Protein 1GAJ (pdb70)

Sequence (253 aa):
MEILRTENIVKYFGEFKALDGVSISVNKGDVTLIIGPNGSGKSTLINVITGFLKADEGRVYFENKDITNKEPAELYHYGIVRTFQTPQPLKEMTVLENLLIGEINPGESPLNSLFYKKWIPKEEEMVEKAFKILEFLKLSHLYDRKAGELSGGQMKLVEIGRALMTNPKMIVMDQPIAGVAPGLAHDIFNHVLELKAKGITFLIIEHRLDIVLNYIDHLYVMFNGQIIAEGRGEEEIKNVLSDPKVVEIYIGE

InterPro domains:
  IPR003439 ABC transporter-like, ATP-binding domain [PF00005] (23-182)
  IPR003439 ABC transporter-like, ATP-binding domain [PS50893] (8-253)
  IPR003593 AAA+ ATPase domain [SM00382] (32-238)
  IPR017871 ABC transporter-like, conserved site [PS00211] (154-168)
  IPR027417 P-loop containing nucleoside triphosphate hydrolase [G3DSA:3.40.50.300] (1-257)
  IPR027417 P-loop containing nucleoside triphosphate hydrolase [SSF52540] (7-243)
  IPR051120 ABC Transporter, Amino Acid and LPS Transport [PTHR45772] (3-257)

Solvent-accessible surface area: 11964 Å² total; per-residue (Å²): 197,68,6,0,52,3,67,93,0,15,20,92,92,71,169,132,76,6,0,49,28,0,52,6,42,1,31,133,12,18,0,0,0,0,4,0,24,134,64,1,11,12,49,18,0,0,36,7,3,4,5,58,41,88,10,60,107,27,117,4,36,3,83,109,107,53,3,32,61,46,91,8,39,77,3,68,143,58,8,6,7,34,18,26,142,2,28,125,73,0,60,114,27,29,0,20,25,0,0,0,1,10,39,23,33,37,7,26,23,7,90,87,1,31,173,104,155,186,148,11,12,130,103,158,142,19,24,92,59,0,66,120,19,0,110,43,2,152,10,45,141,24,89,93,102,99,2,43,107,22,50,43,2,52,15,42,7,1,9,5,0,9,5,18,3,10,114,8,93,1,0,0,0,43,54,8,0,40,77,4,68,74,57,57,0,70,62,0,0,71,7,2,64,60,7,63,84,134,29,19,0,0,0,0,2,0,73,76,42,124,6,0,53,138,35,12,35,7,0,6,0,0,70,92,1,86,48,42,18,92,1,134,15,124,116,87,8,133,85,15,50,82,40,104,106,6,73,118,31,102,122,65,248

Secondary structure (DSSP, 8-state):
-EEEEEEEEEEEETTEEEEEEEEEEEETT-EEEEE-STTSSHHHHHHHHTTSS--SEEEEEETTEE-TT--HHHHGGGTEEE--PPPHHHHTSBHHHHHHGGGTSTTS-HHHHGGGTT-----HHHHHHHHHHHHHTT-GGGTTSBGGGS-HHHHHHHHHHHHHTT--SEEEEE-SSTT--HHHHHHHHHHHHHHHHTT-EEEEE-S-HHHHTTT-SEEEEEETTEEEEEE-SHHHHHHHHH-HHHHHHTS--

Structure (mmCIF, N/CA/C/O backbone):
data_1GAJ
#
_entry.id   1GAJ
#
_cell.length_a   137.52
_cell.length_b   137.52
_cell.length_c   137.52
_cell.angle_alpha   90.0
_cell.angle_beta   90.0
_cell.angle_gamma   90.0
#
_symmetry.space_group_name_H-M   'P 4 3 2'
#
loop_
_entity.id
_entity.type
_entity.pdbx_description
1 polymer 'HIGH-AFFINITY BRANCHED CHAIN AMINO ACID TRANSPORT ATP-BINDING PROTEIN'
2 non-polymer 'SULFATE ION'
3 non-polymer 'CHLORIDE ION'
4 non-polymer 'TERTIARY-BUTYL ALCOHOL'
5 non-polymer DI(HYDROXYETHYL)ETHER
6 water water
#
loop_
_atom_site.group_PDB
_atom_site.id
_atom_site.type_symbol
_atom_site.label_atom_id
_atom_site.label_alt_id
_atom_site.label_comp_id
_atom_site.label_asym_id
_atom_site.label_entity_id
_atom_site.label_seq_id
_atom_site.pdbx_PDB_ins_code
_atom_site.Cartn_x
_atom_site.Cartn_y
_atom_site.Cartn_z
_atom_site.occupancy
_atom_site.B_iso_or_equiv
_atom_site.auth_seq_id
_atom_site.auth_comp_id
_atom_site.auth_asym_id
_atom_site.auth_atom_id
_atom_site.pdbx_PDB_model_num
ATOM 1 N N . MET A 1 5 ? 21.893 31.078 75.175 1.00 75.35 5 MET A N 1
ATOM 2 C CA . MET A 1 5 ? 21.256 31.931 76.219 1.00 78.68 5 MET A CA 1
ATOM 3 C C . MET A 1 5 ? 19.855 31.504 76.625 1.00 76.60 5 MET A C 1
ATOM 4 O O . MET A 1 5 ? 19.495 31.585 77.795 1.00 77.30 5 MET A O 1
ATOM 9 N N . GLU A 1 6 ? 19.031 31.122 75.663 1.00 74.98 6 GLU A N 1
ATOM 10 C CA . GLU A 1 6 ? 17.695 30.663 76.002 1.00 70.07 6 GLU A CA 1
ATOM 11 C C . GLU A 1 6 ? 17.883 29.237 76.509 1.00 67.38 6 GLU A C 1
ATOM 12 O O . GLU A 1 6 ? 18.630 28.459 75.911 1.00 64.31 6 GLU A O 1
ATOM 18 N N . ILE A 1 7 ? 17.284 28.915 77.647 1.00 64.97 7 ILE A N 1
ATOM 19 C CA . ILE A 1 7 ? 17.408 27.560 78.167 1.00 63.82 7 ILE A CA 1
ATOM 20 C C . ILE A 1 7 ? 16.057 26.847 78.027 1.00 62.51 7 ILE A C 1
ATOM 21 O O . ILE A 1 7 ? 15.996 25.634 77.800 1.00 59.82 7 ILE A O 1
ATOM 26 N N . LEU A 1 8 ? 14.981 27.626 78.027 1.00 58.26 8 LEU A N 1
ATOM 27 C CA . LEU A 1 8 ? 13.666 27.041 77.913 1.00 54.69 8 LEU A CA 1
ATOM 28 C C . LEU A 1 8 ? 12.735 27.878 77.060 1.00 55.44 8 LEU A C 1
ATOM 29 O O . LEU A 1 8 ? 12.725 29.107 77.163 1.00 55.39 8 LEU A O 1
ATOM 34 N N . ARG A 1 9 ? 11.946 27.206 76.227 1.00 55.66 9 ARG A N 1
ATOM 35 C CA . ARG A 1 9 ? 10.943 27.879 75.411 1.00 52.05 9 ARG A CA 1
ATOM 36 C C . ARG A 1 9 ? 9.786 26.920 75.190 1.00 48.22 9 ARG A C 1
ATOM 37 O O . ARG A 1 9 ? 9.967 25.696 75.262 1.00 42.07 9 ARG A O 1
ATOM 45 N N . THR A 1 10 ? 8.589 27.481 75.049 1.00 45.61 10 THR A N 1
ATOM 46 C CA . THR A 1 10 ? 7.409 26.692 74.752 1.00 45.56 10 THR A CA 1
ATOM 47 C C . THR A 1 10 ? 6.879 27.292 73.469 1.00 49.19 10 THR A C 1
ATOM 48 O O . THR A 1 10 ? 6.897 28.523 73.294 1.00 47.16 10 THR A O 1
ATOM 52 N N . GLU A 1 11 ? 6.477 26.421 72.550 1.00 50.84 11 GLU A N 1
ATOM 53 C CA . GLU A 1 11 ? 5.930 26.833 71.270 1.00 45.70 11 GLU A CA 1
ATOM 54 C C . GLU A 1 11 ? 4.443 26.493 71.217 1.00 44.67 11 GLU A C 1
ATOM 55 O O . GLU A 1 11 ? 4.060 25.336 71.106 1.00 44.61 11 GLU A O 1
ATOM 61 N N . ASN A 1 12 ? 3.608 27.506 71.376 1.00 46.98 12 ASN A N 1
ATOM 62 C CA . ASN A 1 12 ? 2.148 27.380 71.335 1.00 48.51 12 ASN A CA 1
ATOM 63 C C . ASN A 1 12 ? 1.547 26.251 72.139 1.00 45.95 12 ASN A C 1
ATOM 64 O O . ASN A 1 12 ? 0.814 25.412 71.626 1.00 45.58 12 ASN A O 1
ATOM 69 N N . ILE A 1 13 ? 1.799 26.277 73.428 1.00 44.68 13 ILE A N 1
ATOM 70 C CA . ILE A 1 13 ? 1.312 25.249 74.309 1.00 40.72 13 ILE A CA 1
ATOM 71 C C . ILE A 1 13 ? -0.182 25.346 74.525 1.00 42.28 13 ILE A C 1
ATOM 72 O O . ILE A 1 13 ? -0.677 26.404 74.896 1.00 43.24 13 ILE A O 1
ATOM 77 N N . VAL A 1 14 ? -0.886 24.236 74.286 1.00 42.79 14 VAL A N 1
ATOM 78 C CA . VAL A 1 14 ? -2.328 24.164 74.504 1.00 41.85 14 VAL A CA 1
ATOM 79 C C . VAL A 1 14 ? -2.694 23.060 75.462 1.00 41.62 14 VAL A C 1
ATOM 80 O O . VAL A 1 14 ? -2.075 22.004 75.457 1.00 40.67 14 VAL A O 1
ATOM 84 N N . LYS A 1 15 ? -3.664 23.339 76.329 1.00 41.01 15 LYS A N 1
ATOM 85 C CA . LYS A 1 15 ? -4.159 22.380 77.313 1.00 40.33 15 LYS A CA 1
ATOM 86 C C . LYS A 1 15 ? -5.646 22.583 77.453 1.00 38.93 15 LYS A C 1
ATOM 87 O O . LYS A 1 15 ? -6.070 23.711 77.585 1.00 35.93 15 LYS A O 1
ATOM 93 N N . TYR A 1 16 ? -6.383 21.472 77.475 1.00 37.23 16 TYR A N 1
ATOM 94 C CA . TYR A 1 16 ? -7.823 21.433 77.619 1.00 39.66 16 TYR A CA 1
ATOM 95 C C . TYR A 1 16 ? -8.227 20.655 78.851 1.00 41.61 16 TYR A C 1
ATOM 96 O O . TYR A 1 16 ? -7.566 19.690 79.248 1.00 42.72 16 TYR A O 1
ATOM 105 N N . PHE A 1 17 ? -9.286 21.114 79.494 1.00 39.19 17 PHE A N 1
ATOM 106 C CA . PHE A 1 17 ? -9.823 20.417 80.637 1.00 42.04 17 PHE A CA 1
ATOM 107 C C . PHE A 1 17 ? -11.256 20.265 80.230 1.00 43.17 17 PHE A C 1
ATOM 108 O O . PHE A 1 17 ? -12.053 21.185 80.392 1.00 45.79 17 PHE A O 1
ATOM 116 N N . GLY A 1 18 ? -11.533 19.130 79.593 1.00 45.86 18 GLY A N 1
ATOM 117 C CA . GLY A 1 18 ? -12.850 18.852 79.059 1.00 50.04 18 GLY A CA 1
ATOM 118 C C . GLY A 1 18 ? -12.916 19.685 77.789 1.00 54.76 18 GLY A C 1
ATOM 119 O O . GLY A 1 18 ? -12.119 19.508 76.852 1.00 51.32 18 GLY A O 1
ATOM 120 N N . GLU A 1 19 ? -13.819 20.655 77.792 1.00 59.57 19 GLU A N 1
ATOM 121 C CA . GLU A 1 19 ? -13.973 21.561 76.662 1.00 64.04 19 GLU A CA 1
ATOM 122 C C . 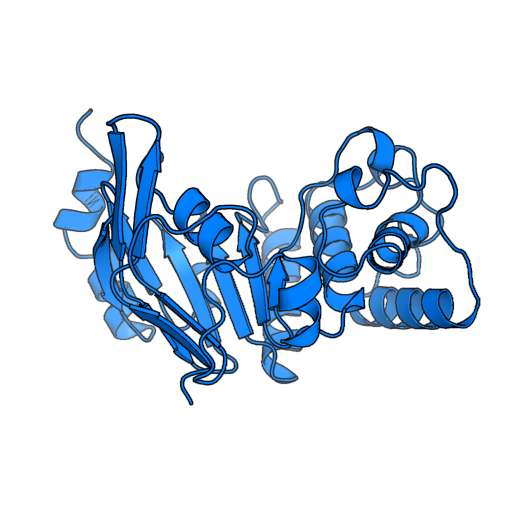GLU A 1 19 ? -13.298 22.901 76.964 1.00 63.35 19 GLU A C 1
ATOM 123 O O . GLU A 1 19 ? -12.900 23.615 76.039 1.00 64.93 19 GLU A O 1
ATOM 129 N N . PHE A 1 20 ? -13.185 23.238 78.255 1.00 60.34 20 PHE A N 1
ATOM 130 C CA . PHE A 1 20 ? -12.570 24.495 78.700 1.00 57.32 20 PHE A CA 1
ATOM 131 C C . PHE A 1 20 ? -11.114 24.556 78.278 1.00 53.20 20 PHE A C 1
ATOM 132 O O . PHE A 1 20 ? -10.392 23.588 78.462 1.00 48.25 20 PHE A O 1
ATOM 140 N N . LYS A 1 21 ? -10.705 25.706 77.749 1.00 50.70 21 LYS A N 1
ATOM 141 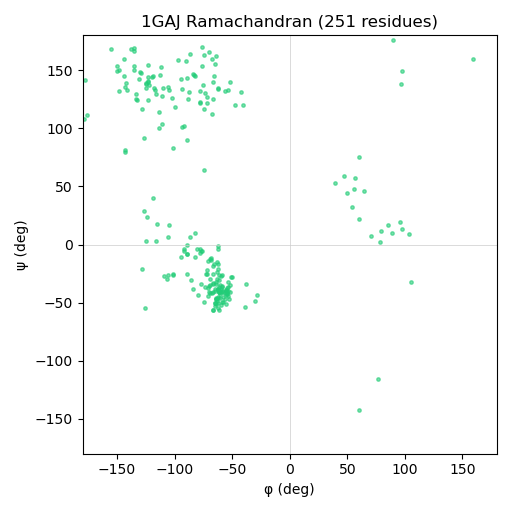C CA . LYS A 1 21 ? -9.349 25.926 77.271 1.00 49.83 21 LYS A CA 1
ATOM 142 C C . LYS A 1 21 ? -8.454 26.731 78.242 1.00 53.49 21 LYS A C 1
ATOM 143 O O . LYS A 1 21 ? -8.278 27.947 78.086 1.00 54.04 21 LYS A O 1
ATOM 149 N N . ALA A 1 22 ? -7.877 26.007 79.216 1.00 54.08 22 ALA A N 1
ATOM 150 C CA . ALA A 1 22 ? -7.010 26.527 80.289 1.00 49.36 22 ALA A CA 1
ATOM 151 C C . ALA A 1 22 ? -5.810 27.303 79.824 1.00 48.83 22 ALA A C 1
ATOM 152 O O . ALA A 1 22 ? -5.402 28.271 80.466 1.00 48.77 22 ALA A O 1
ATOM 154 N N . LEU A 1 23 ? -5.199 26.815 78.757 1.00 47.91 23 LEU A N 1
ATOM 155 C CA . LEU A 1 23 ? -4.046 27.467 78.164 1.00 51.24 23 LEU A CA 1
ATOM 156 C C . LEU A 1 23 ? -4.452 27.708 76.720 1.00 56.45 23 LEU A C 1
ATOM 157 O O . LEU A 1 23 ? -5.225 26.912 76.175 1.00 60.47 23 LEU A O 1
ATOM 162 N N . ASP A 1 24 ? -3.851 28.712 76.068 1.00 59.38 24 ASP A N 1
ATOM 163 C CA . ASP A 1 24 ? -4.183 29.052 74.673 1.00 56.44 24 ASP A CA 1
ATOM 164 C C . ASP A 1 24 ? -2.983 29.499 73.813 1.00 54.39 24 ASP A C 1
ATOM 165 O O . ASP A 1 24 ? -2.759 30.695 73.596 1.00 55.73 24 ASP A O 1
ATOM 170 N N . GLY A 1 25 ? -2.236 28.526 73.308 1.00 51.27 25 GLY A N 1
ATOM 171 C CA . GLY A 1 25 ? -1.081 28.802 72.476 1.00 50.12 25 GLY A CA 1
ATOM 172 C C . GLY A 1 25 ? -0.090 29.691 73.184 1.00 52.38 25 GLY A C 1
ATOM 173 O O . GLY A 1 25 ? 0.230 30.780 72.717 1.00 58.57 25 GLY A O 1
ATOM 174 N N . VAL A 1 26 ? 0.368 29.253 74.347 1.00 51.82 26 VAL A N 1
ATOM 175 C CA . VAL A 1 26 ? 1.324 30.034 75.108 1.00 45.75 26 VAL A CA 1
ATOM 176 C C . VAL A 1 26 ? 2.753 29.707 74.712 1.00 44.57 26 VAL A C 1
ATOM 177 O O . VAL A 1 26 ? 3.158 28.560 74.690 1.00 43.43 26 VAL A O 1
ATOM 181 N N . SER A 1 27 ? 3.498 30.725 74.338 1.00 47.71 27 SER A N 1
ATOM 182 C CA . SER A 1 27 ? 4.884 30.530 73.978 1.00 51.25 27 SER A CA 1
ATOM 183 C C . SER A 1 27 ? 5.674 31.479 74.867 1.00 55.50 27 SER A C 1
ATOM 184 O O . SER A 1 27 ? 5.253 32.625 75.085 1.00 58.50 27 SER A O 1
ATOM 187 N N . ILE A 1 28 ? 6.765 30.982 75.448 1.00 55.29 28 ILE A N 1
ATOM 188 C CA . ILE A 1 28 ? 7.602 31.786 76.330 1.00 50.64 28 ILE A CA 1
ATOM 189 C C . ILE A 1 28 ? 9.027 31.303 76.197 1.00 52.70 28 ILE A C 1
ATOM 190 O O . ILE A 1 28 ? 9.281 30.136 75.876 1.00 49.65 28 ILE A O 1
ATOM 195 N N . SER A 1 29 ? 9.951 32.232 76.392 1.00 55.37 29 SER A N 1
ATOM 196 C CA . SER A 1 29 ? 11.367 31.940 76.331 1.00 56.28 29 SER A CA 1
ATOM 197 C C . SER A 1 29 ? 11.952 32.418 77.655 1.00 60.57 29 SER A C 1
ATOM 198 O O . SER A 1 29 ? 11.539 33.468 78.190 1.00 61.99 29 SER A O 1
ATOM 201 N N . VAL A 1 30 ? 12.860 31.614 78.205 1.00 61.83 30 VAL A N 1
ATOM 202 C CA . VAL A 1 30 ? 13.525 31.912 79.461 1.00 61.65 30 VAL A CA 1
ATOM 203 C C . VAL A 1 30 ? 15.001 31.653 79.267 1.00 61.50 30 VAL A C 1
ATOM 204 O O . VAL A 1 30 ? 15.408 30.562 78.836 1.00 56.06 30 VAL A O 1
ATOM 208 N N . ASN A 1 31 ? 15.791 32.678 79.565 1.00 63.60 31 ASN A N 1
ATOM 209 C CA . ASN A 1 31 ? 17.239 32.621 79.443 1.00 64.32 31 ASN A CA 1
ATOM 210 C C . ASN A 1 31 ? 17.878 31.980 80.628 1.00 64.09 31 ASN A C 1
ATOM 211 O O . ASN A 1 31 ? 17.429 32.153 81.764 1.00 65.50 31 ASN A O 1
ATOM 216 N N . LYS A 1 32 ? 18.954 31.262 80.354 1.00 62.20 32 LYS A N 1
ATOM 217 C CA . LYS A 1 32 ? 19.711 30.609 81.383 1.00 61.59 32 LYS A CA 1
ATOM 218 C C . LYS A 1 32 ? 20.064 31.611 82.483 1.00 62.19 32 LYS A C 1
ATOM 219 O O . LYS A 1 32 ? 20.350 32.790 82.219 1.00 61.18 32 LYS A O 1
ATOM 225 N N . GLY A 1 33 ? 19.973 31.143 83.720 1.00 62.13 33 GLY A N 1
ATOM 226 C CA . GLY A 1 33 ? 20.286 31.973 84.864 1.00 64.15 33 GLY A CA 1
ATOM 227 C C . GLY A 1 33 ? 19.274 33.073 85.139 1.00 66.77 33 GLY A C 1
ATOM 228 O O . GLY A 1 33 ? 19.502 33.930 85.994 1.00 69.46 33 GLY A O 1
ATOM 229 N N . ASP A 1 34 ? 18.159 33.093 84.429 1.00 64.98 34 ASP A N 1
ATOM 230 C CA . ASP A 1 34 ? 17.207 34.146 84.705 1.00 63.31 34 ASP A CA 1
ATOM 231 C C . ASP A 1 34 ? 16.203 33.781 85.767 1.00 60.49 34 ASP A C 1
ATOM 232 O O . ASP A 1 34 ? 16.021 32.614 86.101 1.00 62.08 34 ASP A O 1
ATOM 237 N N . VAL A 1 35 ? 15.624 34.800 86.373 1.00 56.58 35 VAL A N 1
ATOM 238 C CA . VAL A 1 35 ? 14.598 34.572 87.366 1.00 53.99 35 VAL A CA 1
ATOM 239 C C . VAL A 1 35 ? 13.389 35.146 86.688 1.00 51.90 35 VAL A C 1
ATOM 240 O O . VAL A 1 35 ? 13.230 36.367 86.583 1.00 49.19 35 VAL A O 1
ATOM 244 N N . THR A 1 36 ? 12.601 34.243 86.133 1.00 49.22 36 THR A N 1
ATOM 245 C CA . THR A 1 36 ? 11.426 34.618 85.402 1.00 48.15 36 THR A CA 1
ATOM 246 C C . THR A 1 36 ? 10.171 34.421 86.210 1.00 45.49 36 THR A C 1
ATOM 247 O O . THR A 1 36 ? 9.924 33.328 86.702 1.00 49.19 36 THR A O 1
ATOM 251 N N . LEU A 1 37 ? 9.369 35.467 86.327 1.00 40.71 37 LEU A N 1
ATOM 252 C CA . LEU A 1 37 ? 8.125 35.388 87.072 1.00 43.78 37 LEU A CA 1
ATOM 253 C C . LEU A 1 37 ? 6.917 35.531 86.144 1.00 45.52 37 LEU A C 1
ATOM 254 O O . LEU A 1 37 ? 6.954 36.271 85.168 1.00 49.98 37 LEU A O 1
ATOM 259 N N . ILE A 1 38 ? 5.839 34.835 86.456 1.00 42.32 38 ILE A N 1
ATOM 260 C CA . ILE A 1 38 ? 4.630 34.935 85.664 1.00 45.88 38 ILE A CA 1
ATOM 261 C C . ILE A 1 38 ? 3.522 35.305 86.634 1.00 47.42 38 ILE A C 1
ATOM 262 O O . ILE A 1 38 ? 3.480 34.794 87.761 1.00 49.54 38 ILE A O 1
ATOM 267 N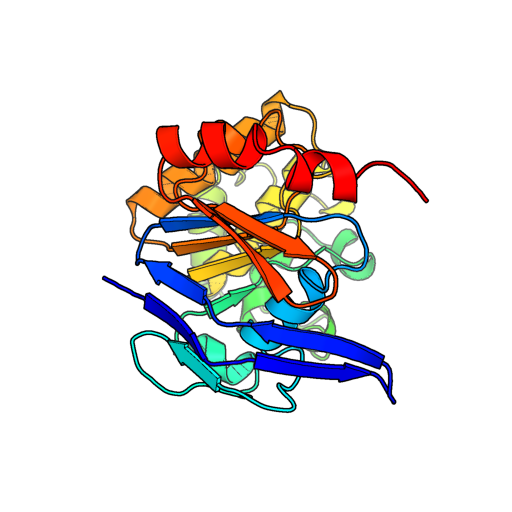 N . ILE A 1 39 ? 2.655 36.225 86.230 1.00 46.61 39 ILE A N 1
ATOM 268 C CA . ILE A 1 39 ? 1.578 36.645 87.112 1.00 47.40 39 ILE A CA 1
ATOM 269 C C . ILE A 1 39 ? 0.278 36.779 86.353 1.00 45.22 39 ILE A C 1
ATOM 270 O O . ILE A 1 39 ? 0.265 36.747 85.127 1.00 43.56 39 ILE A O 1
ATOM 275 N N . GLY A 1 40 ? -0.810 36.927 87.099 1.00 43.69 40 GLY A N 1
ATOM 276 C CA . GLY A 1 40 ? -2.111 37.075 86.494 1.00 44.96 40 GLY A CA 1
ATOM 277 C C . GLY A 1 40 ? -3.166 36.722 87.510 1.00 46.02 40 GLY A C 1
ATOM 278 O O . GLY A 1 40 ? -2.860 36.084 88.515 1.00 45.70 40 GLY A O 1
ATOM 279 N N . PRO A 1 41 ? -4.408 37.183 87.315 1.00 48.29 41 PRO A N 1
ATOM 280 C CA . PRO A 1 41 ? -5.475 36.862 88.267 1.00 54.39 41 PRO A CA 1
ATOM 281 C C . PRO A 1 41 ? -5.760 35.352 88.276 1.00 59.24 41 PRO A C 1
ATOM 282 O O . PRO A 1 41 ? -5.499 34.653 87.290 1.00 60.13 41 PRO A O 1
ATOM 286 N N . ASN A 1 42 ? -6.303 34.854 89.380 1.00 62.87 42 ASN A N 1
ATOM 287 C CA . ASN A 1 42 ? -6.621 33.433 89.481 1.00 69.04 42 ASN A CA 1
ATOM 288 C C . ASN A 1 42 ? -7.537 33.005 88.342 1.00 69.10 42 ASN A C 1
ATOM 289 O O . ASN A 1 42 ? -8.517 33.691 88.024 1.00 70.48 42 ASN A O 1
ATOM 294 N N . GLY A 1 43 ? -7.181 31.896 87.699 1.00 69.41 43 GLY A N 1
ATOM 295 C CA . GLY A 1 43 ? -7.947 31.391 86.573 1.00 65.31 43 GLY A CA 1
ATOM 296 C C . GLY A 1 43 ? -7.271 31.693 85.235 1.00 65.61 43 GLY A C 1
ATOM 297 O O . GLY A 1 43 ? -7.871 31.477 84.181 1.00 69.81 43 GLY A O 1
ATOM 298 N N . SER A 1 44 ? -6.033 32.180 85.244 1.00 59.98 44 SER A N 1
ATOM 299 C CA . SER A 1 44 ? -5.357 32.495 83.996 1.00 56.41 44 SER A CA 1
ATOM 300 C C . SER A 1 44 ? -4.516 31.366 83.404 1.00 54.15 44 SER A C 1
ATOM 301 O O . SER A 1 44 ? -3.932 31.530 82.327 1.00 54.08 44 SER A O 1
ATOM 304 N N . GLY A 1 45 ? -4.428 30.243 84.115 1.00 51.49 45 GLY A N 1
ATOM 305 C CA . GLY A 1 45 ? -3.674 29.092 83.637 1.00 46.72 45 GLY A CA 1
ATOM 306 C C . GLY A 1 45 ? -2.188 29.095 83.931 1.00 45.49 45 GLY A C 1
ATOM 307 O O . GLY A 1 45 ? -1.443 28.317 83.328 1.00 44.06 45 GLY A O 1
ATOM 308 N N . LYS A 1 46 ? -1.761 29.939 84.869 1.00 45.65 46 LYS A N 1
ATOM 309 C CA . LYS A 1 46 ? -0.356 30.063 85.271 1.00 45.76 46 LYS A CA 1
ATOM 310 C C . LYS A 1 46 ? 0.169 28.720 85.784 1.00 45.96 46 LYS A C 1
ATOM 311 O O . LYS A 1 46 ? 1.243 28.242 85.402 1.00 45.15 46 LYS A O 1
ATOM 317 N N . SER A 1 47 ? -0.607 28.127 86.679 1.00 45.18 47 SER A N 1
ATOM 318 C CA . SER A 1 47 ? -0.280 26.852 87.291 1.00 45.25 47 SER A CA 1
ATOM 319 C C . SER A 1 47 ? -0.281 25.744 86.261 1.00 45.48 47 SER A C 1
ATOM 320 O O . SER A 1 47 ? 0.661 24.953 86.188 1.00 48.52 47 SER A O 1
ATOM 323 N N . THR A 1 48 ? -1.358 25.674 85.484 1.00 44.35 48 THR A N 1
ATOM 324 C CA . THR A 1 48 ? -1.496 24.669 84.445 1.00 37.98 48 THR A CA 1
ATOM 325 C C . THR A 1 48 ? -0.277 24.731 83.547 1.00 35.07 48 THR A C 1
ATOM 326 O O . THR A 1 48 ? 0.362 23.723 83.258 1.00 33.23 48 THR A O 1
ATOM 330 N N . LEU A 1 49 ? 0.107 25.947 83.204 1.00 33.27 49 LEU A N 1
ATOM 331 C CA . LEU A 1 49 ? 1.253 26.129 82.356 1.00 35.08 49 LEU A CA 1
ATOM 332 C C . LEU A 1 49 ? 2.491 25.497 82.981 1.00 37.45 49 LEU A C 1
ATOM 333 O O . LEU A 1 49 ? 3.193 24.714 82.326 1.00 39.56 49 LEU A O 1
ATOM 338 N N . ILE A 1 50 ? 2.723 25.821 84.256 1.00 40.74 50 ILE A N 1
ATOM 339 C CA . ILE A 1 50 ? 3.864 25.335 85.044 1.00 39.75 50 ILE A CA 1
ATOM 340 C C . ILE A 1 50 ? 3.871 23.825 85.158 1.00 36.02 50 ILE A C 1
ATOM 341 O O . ILE A 1 50 ? 4.923 23.196 85.043 1.00 33.67 50 ILE A O 1
ATOM 346 N N . ASN A 1 51 ? 2.681 23.268 85.364 1.00 32.70 51 ASN A N 1
ATOM 347 C CA . ASN A 1 51 ? 2.462 21.836 85.477 1.00 34.47 51 ASN A CA 1
ATOM 348 C C . ASN A 1 51 ? 2.775 21.122 84.167 1.00 36.30 51 ASN A C 1
ATOM 349 O O . ASN A 1 51 ? 3.250 19.977 84.148 1.00 35.46 51 ASN A O 1
ATOM 354 N N . VAL A 1 52 ? 2.415 21.766 83.064 1.00 37.29 52 VAL A N 1
ATOM 355 C CA . VAL A 1 52 ? 2.667 21.194 81.759 1.00 37.55 52 VAL A CA 1
ATOM 356 C C . VAL A 1 52 ? 4.174 21.104 81.559 1.00 35.53 52 VAL A C 1
ATOM 357 O O . VAL A 1 52 ? 4.720 20.053 81.226 1.00 32.88 52 VAL A O 1
ATOM 361 N N . ILE A 1 53 ? 4.839 22.217 81.811 1.00 36.38 53 ILE A N 1
ATOM 362 C CA . ILE A 1 53 ? 6.285 22.295 81.670 1.00 38.86 53 ILE A CA 1
ATOM 363 C C . ILE A 1 53 ? 7.018 21.246 82.517 1.00 39.77 53 ILE A C 1
ATOM 364 O O . ILE A 1 53 ? 7.908 20.552 82.034 1.00 35.59 53 ILE A O 1
ATOM 369 N N . THR A 1 54 ? 6.627 21.121 83.780 1.00 43.62 54 THR A N 1
ATOM 370 C CA . THR A 1 54 ? 7.282 20.189 84.692 1.00 41.38 54 THR A CA 1
ATOM 371 C C . THR A 1 54 ? 6.890 18.743 84.449 1.00 42.72 54 THR A C 1
ATOM 372 O O . THR A 1 54 ? 7.440 17.828 85.069 1.00 41.43 54 THR A O 1
ATOM 376 N N . GLY A 1 55 ? 5.938 18.532 83.548 1.00 41.01 55 GLY A N 1
ATOM 377 C CA . GLY A 1 55 ? 5.537 17.180 83.222 1.00 40.25 55 GLY A CA 1
ATOM 378 C C . GLY A 1 55 ? 4.433 16.577 84.056 1.00 39.18 55 GLY A C 1
ATOM 379 O O . GLY A 1 55 ? 4.180 15.376 83.972 1.00 42.59 55 GLY A O 1
ATOM 380 N N . PHE A 1 56 ? 3.782 17.380 84.876 1.00 37.62 56 PHE A N 1
ATOM 381 C CA . PHE A 1 56 ? 2.697 16.861 85.674 1.00 37.77 56 PHE A CA 1
ATOM 382 C C . PHE A 1 56 ? 1.399 16.985 84.890 1.00 40.68 56 PHE A C 1
ATOM 383 O O . PHE A 1 56 ? 0.344 16.520 85.331 1.00 44.20 56 PHE A O 1
ATOM 391 N N . LEU A 1 57 ? 1.469 17.665 83.749 1.00 41.25 57 LEU A N 1
ATOM 392 C CA . LEU A 1 57 ? 0.326 17.770 82.850 1.00 38.94 57 LEU A CA 1
ATOM 393 C C . LEU A 1 57 ? 0.824 17.526 81.447 1.00 41.25 57 LEU A C 1
ATOM 394 O O . LEU A 1 57 ? 2.007 17.746 81.117 1.00 37.51 57 LEU A O 1
ATOM 399 N N . LYS A 1 58 ? -0.081 16.987 80.648 1.00 43.76 58 LYS A N 1
ATOM 400 C CA . LYS A 1 58 ? 0.210 16.688 79.273 1.00 42.16 58 LYS A CA 1
ATOM 401 C C . LYS A 1 58 ? -0.226 17.880 78.442 1.00 43.09 58 LYS A C 1
ATOM 402 O O . LYS A 1 58 ? -1.296 18.463 78.699 1.00 43.38 58 LYS A O 1
ATOM 408 N N . ALA A 1 59 ? 0.645 18.298 77.523 1.00 43.66 59 ALA A N 1
ATOM 409 C CA . ALA A 1 59 ? 0.341 19.389 76.583 1.00 45.96 59 ALA A CA 1
ATOM 410 C C . ALA A 1 59 ? -0.557 18.787 75.502 1.00 46.07 59 ALA A C 1
ATOM 411 O O . ALA A 1 59 ? -0.179 17.784 74.885 1.00 49.26 59 ALA A O 1
ATOM 413 N N . ASP A 1 60 ? -1.753 19.331 75.308 1.00 43.65 60 ASP A N 1
ATOM 414 C CA . ASP A 1 60 ? -2.634 18.811 74.263 1.00 41.36 60 ASP A CA 1
ATOM 415 C C . ASP A 1 60 ? -2.090 19.181 72.886 1.00 38.52 60 ASP A C 1
ATOM 416 O O . ASP A 1 60 ? -2.177 18.395 71.952 1.00 34.74 60 ASP A O 1
ATOM 421 N N . GLU A 1 61 ? -1.525 20.378 72.781 1.00 38.71 61 GLU A N 1
ATOM 422 C CA . GLU A 1 61 ? -0.919 20.874 71.549 1.00 42.41 61 GLU A CA 1
ATOM 423 C C . GLU A 1 61 ? 0.306 21.694 71.925 1.00 43.48 61 GLU A C 1
ATOM 424 O O . GLU A 1 61 ? 0.402 22.201 73.044 1.00 49.07 61 GLU A O 1
ATOM 430 N N . GLY A 1 62 ? 1.213 21.876 70.977 1.00 36.35 62 GLY A N 1
ATOM 431 C CA . GLY A 1 62 ? 2.374 22.691 71.246 1.00 35.73 62 GLY A CA 1
ATOM 432 C C . GLY A 1 62 ? 3.526 21.907 71.791 1.00 37.10 62 GLY A C 1
ATOM 433 O O . GLY A 1 62 ? 3.400 20.717 72.045 1.00 40.38 62 GLY A O 1
ATOM 434 N N . ARG A 1 63 ? 4.649 22.582 71.990 1.00 39.56 63 ARG A N 1
ATOM 435 C CA . ARG A 1 63 ? 5.848 21.926 72.474 1.00 40.44 63 ARG A CA 1
ATOM 436 C C . ARG A 1 63 ? 6.564 22.695 73.582 1.00 43.63 63 ARG A C 1
ATOM 437 O O . ARG A 1 63 ? 6.280 23.888 73.839 1.00 39.90 63 ARG A O 1
ATOM 445 N N . VAL A 1 64 ? 7.532 21.997 74.189 1.00 43.26 64 VAL A N 1
ATOM 446 C CA . VAL A 1 64 ? 8.395 22.530 75.243 1.00 42.36 64 VAL A CA 1
ATOM 447 C C . VAL A 1 64 ? 9.835 22.133 74.896 1.00 42.28 64 VAL A C 1
ATOM 448 O O . VAL A 1 64 ? 10.120 20.962 74.604 1.00 39.05 64 VAL A O 1
ATOM 452 N N . TYR A 1 65 ? 10.738 23.107 74.917 1.00 45.76 65 TYR A N 1
ATOM 453 C CA . TYR A 1 65 ? 12.135 22.845 74.595 1.00 51.83 65 TYR A CA 1
ATOM 454 C C . TYR A 1 65 ? 13.092 23.251 75.695 1.00 52.61 65 TYR A C 1
ATOM 455 O O . TYR A 1 65 ? 13.114 24.416 76.121 1.00 54.72 65 TYR A O 1
ATOM 464 N N . PHE A 1 66 ? 13.902 22.296 76.134 1.00 53.25 66 PHE A N 1
ATOM 465 C CA . PHE A 1 66 ? 14.899 22.583 77.154 1.00 58.95 66 PHE A CA 1
ATOM 466 C C . PHE A 1 66 ? 16.291 22.447 76.535 1.00 59.91 66 PHE A C 1
ATOM 467 O O . PHE A 1 66 ? 16.733 21.341 76.160 1.00 52.70 66 PHE A O 1
ATOM 475 N N . GLU A 1 67 ? 16.971 23.593 76.461 1.00 62.15 67 GLU A N 1
ATOM 476 C CA . GLU A 1 67 ? 18.291 23.702 75.868 1.00 65.36 67 GLU A CA 1
ATOM 477 C C . GLU A 1 67 ? 18.140 23.154 74.460 1.00 67.20 67 GLU A C 1
ATOM 478 O O . GLU A 1 67 ? 18.854 22.241 74.031 1.00 67.50 67 GLU A O 1
ATOM 484 N N . ASN A 1 68 ? 17.090 23.650 73.808 1.00 65.13 68 ASN A N 1
ATOM 485 C CA . ASN A 1 68 ? 16.768 23.289 72.447 1.00 65.56 68 ASN A CA 1
ATOM 486 C C . ASN A 1 68 ? 16.496 21.807 72.185 1.00 65.89 68 ASN A C 1
ATOM 487 O O . ASN A 1 68 ? 16.664 21.324 71.067 1.00 64.51 68 ASN A O 1
ATOM 492 N N . LYS A 1 69 ? 16.136 21.069 73.225 1.00 66.44 69 LYS A N 1
ATOM 493 C CA . LYS A 1 69 ? 15.794 19.669 73.063 1.00 63.84 69 LYS A CA 1
ATOM 494 C C . LYS A 1 69 ? 14.294 19.554 73.300 1.00 60.67 69 LYS A C 1
ATOM 495 O O . LYS A 1 69 ? 13.727 20.200 74.197 1.00 55.85 69 LYS A O 1
ATOM 501 N N . ASP A 1 70 ? 13.632 18.809 72.427 1.00 58.76 70 ASP A N 1
ATOM 502 C CA . ASP A 1 70 ? 12.206 18.647 72.565 1.00 58.79 70 ASP A CA 1
ATOM 503 C C . ASP A 1 70 ? 11.973 17.705 73.707 1.00 57.61 70 ASP A C 1
ATOM 504 O O . ASP A 1 70 ? 12.335 16.523 73.653 1.00 59.15 70 ASP A O 1
ATOM 509 N N . ILE A 1 71 ? 11.336 18.235 74.733 1.00 54.89 71 ILE A N 1
ATOM 510 C CA . ILE A 1 71 ? 11.061 17.453 75.914 1.00 51.38 71 ILE A CA 1
ATOM 511 C C . ILE A 1 71 ? 9.574 17.292 76.128 1.00 48.48 71 ILE A C 1
ATOM 512 O O . ILE A 1 71 ? 9.158 16.688 77.097 1.00 51.84 71 ILE A O 1
ATOM 517 N N . THR A 1 72 ? 8.776 17.807 75.210 1.00 46.02 72 THR A N 1
ATOM 518 C CA . THR A 1 72 ? 7.336 17.748 75.339 1.00 43.17 72 THR A CA 1
ATOM 519 C C . THR A 1 72 ? 6.809 16.412 75.844 1.00 44.49 72 THR A C 1
ATOM 520 O O . THR A 1 72 ? 7.202 15.343 75.377 1.00 45.21 72 THR A O 1
ATOM 524 N N . ASN A 1 73 ? 5.935 16.515 76.839 1.00 46.00 73 ASN A N 1
ATOM 525 C CA . ASN A 1 73 ? 5.261 15.395 77.490 1.00 45.16 73 ASN A CA 1
ATOM 526 C C . ASN A 1 73 ? 6.106 14.267 78.062 1.00 48.24 73 ASN A C 1
ATOM 527 O O . ASN A 1 73 ? 5.699 13.104 78.049 1.00 46.42 73 ASN A O 1
ATOM 532 N N . LYS A 1 74 ? 7.299 14.603 78.538 1.00 46.97 74 LYS A N 1
ATOM 533 C CA . LYS A 1 74 ? 8.141 13.599 79.153 1.00 44.38 74 LYS A CA 1
ATOM 534 C C . LYS A 1 74 ? 7.755 13.603 80.624 1.00 45.60 74 LYS A C 1
ATOM 535 O O . LYS A 1 74 ? 7.356 14.651 81.169 1.00 44.91 74 LYS A O 1
ATOM 541 N N . GLU A 1 75 ? 7.749 12.411 81.219 1.00 47.21 75 GLU A N 1
ATOM 542 C CA . GLU A 1 75 ? 7.412 12.243 82.632 1.00 48.46 75 GLU A CA 1
ATOM 543 C C . GLU A 1 75 ? 8.482 12.929 83.479 1.00 46.55 75 GLU A C 1
ATOM 544 O O . GLU A 1 75 ? 9.666 12.953 83.103 1.00 46.76 75 GLU A O 1
ATOM 550 N N . PRO A 1 76 ? 8.080 13.511 84.619 1.00 43.84 76 PRO A N 1
ATOM 551 C CA . PRO A 1 76 ? 9.028 14.201 85.504 1.00 43.13 76 PRO A CA 1
ATOM 552 C C . PRO A 1 76 ? 10.275 13.388 85.865 1.00 42.47 76 PRO A C 1
ATOM 553 O O . PRO A 1 76 ? 11.361 13.951 86.030 1.00 37.95 76 PRO A O 1
ATOM 557 N N . ALA A 1 77 ? 10.135 12.064 85.874 1.00 40.89 77 ALA A N 1
ATOM 558 C CA . ALA A 1 77 ? 11.245 11.178 86.196 1.00 41.52 77 ALA A CA 1
ATOM 559 C C . ALA A 1 77 ? 12.265 11.325 85.090 1.00 43.17 77 ALA A C 1
ATOM 560 O O . ALA A 1 77 ? 13.472 11.265 85.334 1.00 44.42 77 ALA A O 1
ATOM 562 N N . GLU A 1 78 ? 11.764 11.541 83.879 1.00 45.31 78 GLU A N 1
ATOM 563 C CA . GLU A 1 78 ? 12.609 11.700 82.712 1.00 47.37 78 GLU A CA 1
ATOM 564 C C . GLU A 1 78 ? 13.185 13.114 82.636 1.00 45.98 78 GLU A C 1
ATOM 565 O O . GLU A 1 78 ? 14.372 13.299 82.348 1.00 43.15 78 GLU A O 1
ATOM 571 N N . LEU A 1 79 ? 12.345 14.112 82.891 1.00 45.78 79 LEU A N 1
ATOM 572 C CA . LEU A 1 79 ? 12.801 15.504 82.854 1.00 47.75 79 LEU A CA 1
ATOM 573 C C . LEU A 1 79 ? 13.943 15.715 83.858 1.00 49.27 79 LEU A C 1
ATOM 574 O O . LEU A 1 79 ? 14.753 16.641 83.698 1.00 45.40 79 LEU A O 1
ATOM 579 N N . TYR A 1 80 ? 13.958 14.884 84.910 1.00 52.30 80 TYR A N 1
ATOM 580 C CA . TYR A 1 80 ? 14.993 14.909 85.948 1.00 53.31 80 TYR A CA 1
ATOM 581 C C . TYR A 1 80 ? 16.378 14.766 85.298 1.00 54.26 80 TYR A C 1
ATOM 582 O O . TYR A 1 80 ? 17.334 15.408 85.717 1.00 53.75 80 TYR A O 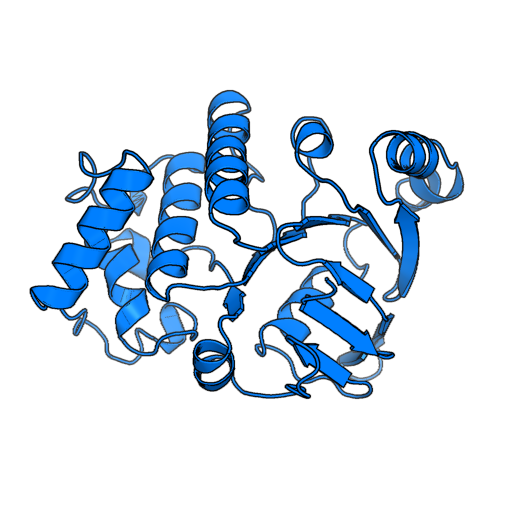1
ATOM 591 N N . HIS A 1 81 ? 16.480 13.919 84.274 1.00 55.10 81 HIS A N 1
ATOM 592 C CA . HIS A 1 81 ? 17.746 13.719 83.572 1.00 51.59 81 HIS A CA 1
ATOM 593 C C . HIS A 1 81 ? 18.112 14.934 82.747 1.00 48.88 81 HIS A C 1
ATOM 594 O O . HIS A 1 81 ? 19.244 15.066 82.304 1.00 50.46 81 HIS A O 1
ATOM 601 N N . TYR A 1 82 ? 17.151 15.821 82.540 1.00 45.79 82 TYR A N 1
ATOM 602 C CA . TYR A 1 82 ? 17.403 17.025 81.770 1.00 47.84 82 TYR A CA 1
ATOM 603 C C . TYR A 1 82 ? 17.766 18.242 82.635 1.00 47.42 82 TYR A C 1
ATOM 604 O O . TYR A 1 82 ? 18.224 19.260 82.107 1.00 44.30 82 TYR A O 1
ATOM 613 N N . GLY A 1 83 ? 17.584 18.112 83.955 1.00 48.12 83 GLY A N 1
ATOM 614 C CA . GLY A 1 83 ? 17.904 19.181 84.895 1.00 46.55 83 GLY A CA 1
ATOM 615 C C . GLY A 1 83 ? 16.746 20.084 85.307 1.00 50.38 83 GLY A C 1
ATOM 616 O O . GLY A 1 83 ? 16.939 21.211 85.806 1.00 48.88 83 GLY A O 1
ATOM 617 N N . ILE A 1 84 ? 15.529 19.589 85.110 1.00 49.02 84 ILE A N 1
ATOM 618 C CA . ILE A 1 84 ? 14.330 20.340 85.434 1.00 48.74 84 ILE A CA 1
ATOM 619 C C . ILE A 1 84 ? 13.704 19.775 86.684 1.00 51.75 84 ILE A C 1
ATOM 620 O O . ILE A 1 84 ? 13.618 18.553 86.858 1.00 55.21 84 ILE A O 1
ATOM 625 N N . VAL A 1 85 ? 13.303 20.659 87.583 1.00 49.24 85 VAL A N 1
ATOM 626 C CA . VAL A 1 85 ? 12.635 20.201 88.777 1.00 47.18 85 VAL A CA 1
ATOM 627 C C . VAL A 1 85 ? 11.671 21.268 89.236 1.00 46.40 85 VAL A C 1
ATOM 628 O O . VAL A 1 85 ? 11.795 22.463 88.939 1.00 48.18 85 VAL A O 1
ATOM 632 N N . ARG A 1 86 ? 10.665 20.802 89.928 1.00 44.45 86 ARG A N 1
ATOM 633 C CA . ARG A 1 86 ? 9.625 21.648 90.413 1.00 42.46 86 ARG A CA 1
ATOM 634 C C . ARG A 1 86 ? 9.667 21.516 91.912 1.00 43.58 86 ARG A C 1
ATOM 635 O O . ARG A 1 86 ? 10.006 20.461 92.430 1.00 44.07 86 ARG A O 1
ATOM 643 N N . THR A 1 87 ? 9.384 22.586 92.630 1.00 45.07 87 THR A N 1
ATOM 644 C CA . THR A 1 87 ? 9.354 22.481 94.082 1.00 46.79 87 THR A CA 1
ATOM 645 C C . THR A 1 87 ? 7.952 21.966 94.422 1.00 46.20 87 THR A C 1
ATOM 646 O O . THR A 1 87 ? 7.000 22.243 93.702 1.00 46.36 87 THR A O 1
ATOM 650 N N . PHE A 1 88 ? 7.829 21.168 95.476 1.00 48.04 88 PHE A N 1
ATOM 651 C CA . PHE A 1 88 ? 6.521 20.626 95.860 1.00 50.55 88 PHE A CA 1
ATOM 652 C C . PHE A 1 88 ? 6.066 21.079 97.246 1.00 50.01 88 PHE A C 1
ATOM 653 O O . PHE A 1 88 ? 6.838 21.056 98.208 1.00 51.96 88 PHE A O 1
ATOM 661 N N . GLN A 1 89 ? 4.814 21.485 97.350 1.00 47.52 89 GLN A N 1
ATOM 662 C CA . GLN A 1 89 ? 4.292 21.889 98.633 1.00 50.95 89 GLN A CA 1
ATOM 663 C C . GLN A 1 89 ? 4.270 20.616 99.494 1.00 50.90 89 GLN A C 1
ATOM 664 O O . GLN A 1 89 ? 3.953 19.523 99.027 1.00 52.02 89 GLN A O 1
ATOM 670 N N . THR A 1 90 ? 4.639 20.762 100.752 1.00 50.54 90 THR A N 1
ATOM 671 C CA . THR A 1 90 ? 4.701 19.632 101.645 1.00 52.06 90 THR A CA 1
ATOM 672 C C . THR A 1 90 ? 3.363 19.149 102.201 1.00 54.84 90 THR A C 1
ATOM 673 O O . THR A 1 90 ? 2.605 19.907 102.809 1.00 57.24 90 THR A O 1
ATOM 677 N N . PRO A 1 91 ? 3.047 17.873 101.959 1.00 54.41 91 PRO A N 1
ATOM 678 C CA . PRO A 1 91 ? 1.831 17.187 102.402 1.00 53.75 91 PRO A CA 1
ATOM 679 C C . PRO A 1 91 ? 1.934 16.889 103.903 1.00 55.11 91 PRO A C 1
ATOM 680 O O . PRO A 1 91 ? 3.034 16.838 104.453 1.00 56.24 91 PRO A O 1
ATOM 684 N N . GLN A 1 92 ? 0.807 16.591 104.544 1.00 58.63 92 GLN A N 1
ATOM 685 C CA . GLN A 1 92 ? 0.804 16.285 105.975 1.00 60.82 92 GLN A CA 1
ATOM 686 C C . GLN A 1 92 ? 1.656 15.074 106.366 1.00 57.29 92 GLN A C 1
ATOM 687 O O . GLN A 1 92 ? 2.363 15.102 107.374 1.00 57.77 92 GLN A O 1
ATOM 693 N N . PRO A 1 93 ? 1.596 13.989 105.591 1.00 55.04 93 PRO A N 1
ATOM 694 C CA . PRO A 1 93 ? 2.407 12.826 105.950 1.00 54.10 93 PRO A CA 1
ATOM 695 C C . PRO A 1 93 ? 3.870 13.201 106.075 1.00 55.25 93 PRO A C 1
ATOM 696 O O . PRO A 1 93 ? 4.558 12.746 106.980 1.00 57.97 93 PRO A O 1
ATOM 700 N N . LEU A 1 94 ? 4.342 14.067 105.186 1.00 54.35 94 LEU A N 1
ATOM 701 C CA . LEU A 1 94 ? 5.729 14.486 105.249 1.00 54.72 94 LEU A CA 1
ATOM 702 C C . LEU A 1 94 ? 6.011 15.404 106.424 1.00 53.73 94 LEU A C 1
ATOM 703 O O . LEU A 1 94 ? 7.153 15.514 106.875 1.00 51.19 94 LEU A O 1
ATOM 708 N N . LYS A 1 95 ? 4.979 16.097 106.891 1.00 52.32 95 LYS A N 1
ATOM 709 C CA . LYS A 1 95 ? 5.134 17.002 108.014 1.00 50.78 95 LYS A CA 1
ATOM 710 C C . LYS A 1 95 ? 5.453 16.274 109.314 1.00 52.25 95 LYS A C 1
ATOM 711 O O . LYS A 1 95 ? 6.005 16.863 110.253 1.00 53.65 95 LYS A O 1
ATOM 717 N N . GLU A 1 96 ? 5.182 14.976 109.349 1.00 52.21 96 GLU A N 1
ATOM 718 C CA . GLU A 1 96 ? 5.518 14.198 110.523 1.00 53.66 96 GLU A CA 1
ATOM 719 C C . GLU A 1 96 ? 6.983 13.805 110.475 1.00 49.74 96 GLU A C 1
ATOM 720 O O . GLU A 1 96 ? 7.543 13.376 111.469 1.00 50.72 96 GLU A O 1
ATOM 726 N N . MET A 1 97 ? 7.615 14.017 109.329 1.00 47.64 97 MET A N 1
ATOM 727 C CA . MET A 1 97 ? 9.008 13.663 109.133 1.00 44.43 97 MET A CA 1
ATOM 728 C C . MET A 1 97 ? 9.980 14.806 109.318 1.00 40.42 97 MET A C 1
ATOM 729 O O . MET A 1 97 ? 9.613 15.967 109.197 1.00 38.26 97 MET A O 1
ATOM 734 N N . THR A 1 98 ? 11.233 14.468 109.588 1.00 37.14 98 THR A N 1
ATOM 735 C CA . THR A 1 98 ? 12.255 15.474 109.816 1.00 39.42 98 THR A CA 1
ATOM 736 C C . THR A 1 98 ? 12.613 16.230 108.556 1.00 40.26 98 THR A C 1
ATOM 737 O O . THR A 1 98 ? 12.301 15.800 107.442 1.00 45.97 98 THR A O 1
ATOM 741 N N . VAL A 1 99 ? 13.310 17.341 108.757 1.00 38.36 99 VAL A N 1
ATOM 742 C CA . VAL A 1 99 ? 13.761 18.195 107.677 1.00 36.64 99 VAL A CA 1
ATOM 743 C C . VAL A 1 99 ? 14.698 17.394 106.781 1.00 38.06 99 VAL A C 1
ATOM 744 O O . VAL A 1 99 ? 14.635 17.490 105.548 1.00 34.43 99 VAL A O 1
ATOM 748 N N . LEU A 1 100 ? 15.538 16.568 107.402 1.00 40.01 100 LEU A N 1
ATOM 749 C CA . LEU A 1 100 ? 16.494 15.768 106.634 1.00 41.68 100 LEU A CA 1
ATOM 750 C C . LEU A 1 100 ? 15.741 14.798 105.718 1.00 42.65 100 LEU A C 1
ATOM 751 O O . LEU A 1 100 ? 16.007 14.751 104.506 1.00 41.63 100 LEU A O 1
ATOM 756 N N . GLU A 1 101 ? 14.765 14.084 106.290 1.00 41.08 101 GLU A N 1
ATOM 757 C CA . GLU A 1 101 ? 13.949 13.127 105.542 1.00 39.56 101 GLU A CA 1
ATOM 758 C C . GLU A 1 101 ? 13.221 13.810 104.400 1.00 41.28 101 GLU A C 1
ATOM 759 O O . GLU A 1 101 ? 13.062 13.238 103.319 1.00 43.60 101 GLU A O 1
ATOM 765 N N . ASN A 1 102 ? 12.805 15.049 104.625 1.00 38.48 102 ASN A N 1
ATOM 766 C CA . ASN A 1 102 ? 12.138 15.795 103.577 1.00 38.39 102 ASN A CA 1
ATOM 767 C C . ASN A 1 102 ? 13.064 16.108 102.416 1.00 36.25 102 ASN A C 1
ATOM 768 O O . ASN A 1 102 ? 12.595 16.379 101.324 1.00 37.45 102 ASN A O 1
ATOM 773 N N . LEU A 1 103 ? 14.367 16.162 102.645 1.00 33.83 103 LEU A N 1
ATOM 774 C CA . LEU A 1 103 ? 15.246 16.387 101.511 1.00 37.60 103 LEU A CA 1
ATOM 775 C C . LEU A 1 103 ? 15.457 14.998 100.915 1.00 44.69 103 LEU A C 1
ATOM 776 O O . LEU A 1 103 ? 15.494 14.830 99.688 1.00 45.94 103 LEU A O 1
ATOM 781 N N . LEU A 1 104 ? 15.571 13.999 101.796 1.00 43.77 104 LEU A N 1
ATOM 782 C CA . LEU A 1 104 ? 15.815 12.622 101.377 1.00 42.51 104 LEU A CA 1
ATOM 783 C C . LEU A 1 104 ? 14.763 11.972 100.504 1.00 44.94 104 LEU A C 1
ATOM 784 O O . LEU A 1 104 ? 15.089 11.099 99.692 1.00 46.53 104 LEU A O 1
ATOM 789 N N . ILE A 1 105 ? 13.504 12.356 100.650 1.00 46.54 105 ILE A N 1
ATOM 790 C CA . ILE A 1 105 ? 12.526 11.735 99.782 1.00 49.64 105 ILE A CA 1
ATOM 791 C C . ILE A 1 105 ? 12.728 12.180 98.338 1.00 50.25 105 ILE A C 1
ATOM 792 O O . ILE A 1 105 ? 12.178 11.573 97.433 1.00 54.89 105 ILE A O 1
ATOM 797 N N . GLY A 1 106 ? 13.527 13.218 98.107 1.00 50.16 106 GLY A N 1
ATOM 798 C CA . GLY A 1 106 ? 13.794 13.646 96.736 1.00 53.45 106 GLY A CA 1
ATOM 799 C C . GLY A 1 106 ? 14.651 12.642 95.950 1.00 56.91 106 GLY A C 1
ATOM 800 O O . GLY A 1 106 ? 14.756 12.706 94.718 1.00 56.94 106 GLY A O 1
ATOM 801 N N . GLU A 1 107 ? 15.232 11.688 96.681 1.00 59.08 107 GLU A N 1
ATOM 802 C CA . GLU A 1 107 ? 16.110 10.655 96.140 1.00 57.67 107 GLU A CA 1
ATOM 803 C C . GLU A 1 107 ? 15.432 9.391 95.670 1.00 55.64 107 GLU A C 1
ATOM 804 O O . GLU A 1 107 ? 15.984 8.666 94.856 1.00 54.13 107 GLU A O 1
ATOM 810 N N . ILE A 1 108 ? 14.267 9.085 96.210 1.00 56.72 108 ILE A N 1
ATOM 811 C CA . ILE A 1 108 ? 13.606 7.849 95.831 1.00 63.42 108 ILE A CA 1
ATOM 812 C C . ILE A 1 108 ? 13.170 7.703 94.378 1.00 67.24 108 ILE A C 1
ATOM 813 O O . ILE A 1 108 ? 13.384 6.654 93.759 1.00 71.15 108 ILE A O 1
ATOM 818 N N . ASN A 1 109 ? 12.550 8.737 93.825 1.00 69.14 109 ASN A N 1
ATOM 819 C CA . ASN A 1 109 ? 12.134 8.715 92.433 1.00 66.23 109 ASN A CA 1
ATOM 820 C C . ASN A 1 109 ? 12.399 10.156 92.071 1.00 64.14 109 ASN A C 1
ATOM 821 O O . ASN A 1 109 ? 11.500 10.987 92.103 1.00 64.63 109 ASN A O 1
ATOM 826 N N . PRO A 1 110 ? 13.671 10.485 91.798 1.00 62.90 110 PRO A N 1
ATOM 827 C CA . PRO A 1 110 ? 14.114 11.837 91.448 1.00 65.49 110 PRO A CA 1
ATOM 828 C C . PRO A 1 110 ? 13.255 12.524 90.391 1.00 68.27 110 PRO A C 1
ATOM 829 O O . PRO A 1 110 ? 13.108 12.012 89.278 1.00 69.78 110 PRO A O 1
ATOM 833 N N . GLY A 1 111 ? 12.670 13.666 90.772 1.00 68.66 111 GLY A N 1
ATOM 834 C CA . GLY A 1 111 ? 11.840 14.457 89.871 1.00 65.29 111 GLY A CA 1
ATOM 835 C C . GLY A 1 111 ? 10.360 14.340 90.162 1.00 62.53 111 GLY A C 1
ATOM 836 O O . GLY A 1 111 ? 9.583 15.275 89.961 1.00 61.98 111 GLY A O 1
ATOM 837 N N . GLU A 1 112 ? 9.974 13.170 90.636 1.00 59.95 112 GLU A N 1
ATOM 838 C CA . GLU A 1 112 ? 8.592 12.901 90.957 1.00 61.70 112 GLU A CA 1
ATOM 839 C C . GLU A 1 112 ? 8.210 13.578 92.280 1.00 59.76 112 GLU A C 1
ATOM 840 O O . GLU A 1 112 ? 9.063 13.810 93.134 1.00 60.35 112 GLU A O 1
ATOM 846 N N . SER A 1 113 ? 6.930 13.892 92.444 1.00 59.22 113 SER A N 1
ATOM 847 C CA . SER A 1 113 ? 6.448 14.554 93.651 1.00 60.62 113 SER A CA 1
ATOM 848 C C . SER A 1 113 ? 6.625 13.694 94.890 1.00 67.16 113 SER A C 1
ATOM 849 O O . SER A 1 113 ? 6.849 12.495 94.789 1.00 67.58 113 SER A O 1
ATOM 852 N N . PRO A 1 114 ? 6.561 14.311 96.084 1.00 75.07 114 PRO A N 1
ATOM 853 C CA . PRO A 1 114 ? 6.700 13.629 97.376 1.00 79.33 114 PRO A CA 1
ATOM 854 C C . PRO A 1 114 ? 5.774 12.431 97.639 1.00 80.85 114 PRO A C 1
ATOM 855 O O . PRO A 1 114 ? 6.186 11.473 98.288 1.00 79.79 114 PRO A O 1
ATOM 859 N N . LEU A 1 115 ? 4.529 12.475 97.175 1.00 83.69 115 LEU A N 1
ATOM 860 C CA . LEU A 1 115 ? 3.649 11.336 97.394 1.00 89.15 115 LEU A CA 1
ATOM 861 C C . LEU A 1 115 ? 3.799 10.263 96.309 1.00 92.87 115 LEU A C 1
ATOM 862 O O . LEU A 1 115 ? 3.654 9.074 96.594 1.00 95.13 115 LEU A O 1
ATOM 867 N N . ASN A 1 116 ? 4.139 10.667 95.084 1.00 96.28 116 ASN A N 1
ATOM 868 C CA . ASN A 1 116 ? 4.369 9.696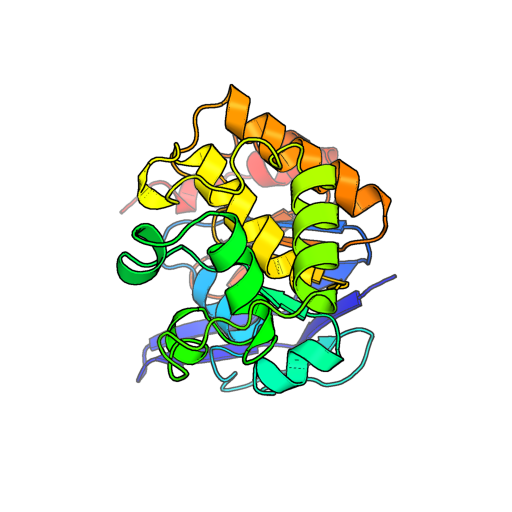 94.002 1.00 100.35 116 ASN A CA 1
ATOM 869 C C . ASN A 1 116 ? 5.790 9.121 94.157 1.00 103.10 116 ASN A C 1
ATOM 870 O O . ASN A 1 116 ? 6.234 8.256 93.387 1.00 103.29 116 ASN A O 1
ATOM 875 N N . SER A 1 117 ? 6.512 9.660 95.136 1.00 106.69 117 SER A N 1
ATOM 876 C CA . SER A 1 117 ? 7.860 9.224 95.477 1.00 110.22 117 SER A CA 1
ATOM 877 C C . SER A 1 117 ? 7.718 8.436 96.807 1.00 115.94 117 SER A C 1
ATOM 878 O O . SER A 1 117 ? 8.458 7.486 97.043 1.00 117.47 117 SER A O 1
ATOM 881 N N . LEU A 1 118 ? 6.737 8.790 97.647 1.00 121.54 118 LEU A N 1
ATOM 882 C CA . LEU A 1 118 ? 6.521 8.098 98.929 1.00 126.40 118 LEU A CA 1
ATOM 883 C C . LEU A 1 118 ? 5.708 6.805 98.775 1.00 131.15 118 LEU A C 1
ATOM 884 O O . LEU A 1 118 ? 5.218 6.229 99.758 1.00 131.02 118 LEU A O 1
ATOM 889 N N . PHE A 1 119 ? 5.512 6.402 97.518 1.00 137.19 119 PHE A N 1
ATOM 890 C CA . PHE A 1 119 ? 4.828 5.150 97.154 1.00 141.69 119 PHE A CA 1
ATOM 891 C C . PHE A 1 119 ? 5.746 4.059 97.759 1.00 144.01 119 PHE A C 1
ATOM 892 O O . PHE A 1 119 ? 5.304 2.953 98.079 1.00 146.24 119 PHE A O 1
ATOM 900 N N . TYR A 1 120 ? 7.020 4.420 97.950 1.00 144.19 120 TYR A N 1
ATOM 901 C CA . TYR A 1 120 ? 8.046 3.550 98.529 1.00 142.48 120 TYR A CA 1
ATOM 902 C C . TYR A 1 120 ? 7.931 3.464 100.073 1.00 138.93 120 TYR A C 1
ATOM 903 O O . TYR A 1 120 ? 8.689 2.734 100.718 1.00 140.08 120 TYR A O 1
ATOM 912 N N . LYS A 1 121 ? 6.996 4.224 100.645 1.00 133.87 121 LYS A N 1
ATOM 913 C CA . LYS A 1 121 ? 6.715 4.253 102.091 1.00 127.81 121 LYS A CA 1
ATOM 914 C C . LYS A 1 121 ? 7.838 4.668 103.033 1.00 126.70 121 LYS A C 1
ATOM 915 O O . LYS A 1 121 ? 8.624 5.562 102.703 1.00 126.75 121 LYS A O 1
ATOM 921 N N . LYS A 1 122 ? 7.927 4.026 104.210 1.00 124.84 122 LYS A N 1
ATOM 922 C CA . LYS A 1 122 ? 8.968 4.399 105.171 1.00 121.35 122 LYS A CA 1
ATOM 923 C C . LYS A 1 122 ? 10.346 4.174 104.621 1.00 116.90 122 LYS A C 1
ATOM 924 O O . LYS A 1 122 ? 11.357 4.417 105.288 1.00 116.42 122 LYS A O 1
ATOM 930 N N . TRP A 1 123 ? 10.392 3.663 103.408 1.00 111.27 123 TRP A N 1
ATOM 931 C CA . TRP A 1 123 ? 11.660 3.463 102.811 1.00 105.85 123 TRP A CA 1
ATOM 932 C C . TRP A 1 123 ? 12.229 4.804 102.363 1.00 100.52 123 TRP A C 1
ATOM 933 O O . TRP A 1 123 ? 12.345 5.074 101.168 1.00 100.91 123 TRP A O 1
ATOM 944 N N . ILE A 1 124 ? 12.484 5.676 103.331 1.00 92.47 124 ILE A N 1
ATOM 945 C CA . ILE A 1 124 ? 13.112 6.949 103.049 1.00 84.05 124 ILE A CA 1
ATOM 946 C C . ILE A 1 124 ? 14.548 6.525 103.257 1.00 80.37 124 ILE A C 1
ATOM 947 O O . ILE A 1 124 ? 14.978 6.294 104.383 1.00 79.99 124 ILE A O 1
ATOM 952 N N . PRO A 1 125 ? 15.270 6.305 102.160 1.00 76.41 125 PRO A N 1
ATOM 953 C CA . PRO A 1 125 ? 16.666 5.888 102.170 1.00 76.47 125 PRO A CA 1
ATOM 954 C C . PRO A 1 125 ? 17.485 6.842 103.013 1.00 76.79 125 PRO A C 1
ATOM 955 O O . PRO A 1 125 ? 17.319 8.052 102.905 1.00 76.58 125 PRO A O 1
ATOM 959 N N . LYS A 1 126 ? 18.317 6.295 103.893 1.00 78.11 126 LYS A N 1
ATOM 960 C CA . LYS A 1 126 ? 19.189 7.118 104.724 1.00 81.06 126 LYS A CA 1
ATOM 961 C C . LYS A 1 126 ? 20.633 6.754 104.404 1.00 80.36 126 LYS A C 1
ATOM 962 O O . LYS A 1 126 ? 21.488 6.660 105.281 1.00 81.36 126 LYS A O 1
ATOM 968 N N . GLU A 1 127 ? 20.891 6.546 103.118 1.00 78.09 127 GLU A N 1
ATOM 969 C CA . GLU A 1 127 ? 22.207 6.196 102.638 1.00 77.89 127 GLU A CA 1
ATOM 970 C C . GLU A 1 127 ? 23.229 7.337 102.688 1.00 74.74 127 GLU A C 1
ATOM 971 O O . GLU A 1 127 ? 23.051 8.401 102.088 1.00 74.52 127 GLU A O 1
ATOM 977 N N . GLU A 1 128 ? 24.305 7.062 103.411 1.00 73.15 128 GLU A N 1
ATOM 978 C CA . GLU A 1 128 ? 25.444 7.947 103.634 1.00 71.59 128 GLU A CA 1
ATOM 979 C C . GLU A 1 128 ? 25.745 8.956 102.524 1.00 70.26 128 GLU A C 1
ATOM 980 O O . GLU A 1 128 ? 26.021 10.131 102.787 1.00 68.77 128 GLU A O 1
ATOM 986 N N . GLU A 1 129 ? 25.680 8.488 101.287 1.00 69.56 129 GLU A N 1
ATOM 987 C CA . GLU A 1 129 ? 25.945 9.324 100.130 1.00 68.96 129 GLU A CA 1
ATOM 988 C C . GLU A 1 129 ? 24.895 10.435 99.986 1.00 66.21 129 GLU A C 1
ATOM 989 O O . GLU A 1 129 ? 25.233 11.621 99.941 1.00 64.05 129 GLU A O 1
ATOM 995 N N . MET A 1 130 ? 23.624 10.048 99.983 1.00 63.17 130 MET A N 1
ATOM 996 C CA . MET A 1 130 ? 22.526 10.997 99.821 1.00 63.22 130 MET A CA 1
ATOM 997 C C . MET A 1 130 ? 22.471 11.958 100.983 1.00 60.82 130 MET A C 1
ATOM 998 O O . MET A 1 130 ? 22.334 13.168 100.795 1.00 60.29 130 MET A O 1
ATOM 1003 N N . VAL A 1 131 ? 22.566 11.406 102.187 1.00 58.18 131 VAL A N 1
ATOM 1004 C CA . VAL A 1 131 ? 22.549 12.187 103.419 1.00 53.58 131 VAL A CA 1
ATOM 1005 C C . VAL A 1 131 ? 23.632 13.266 103.425 1.00 49.72 131 VAL A C 1
ATOM 1006 O O . VAL A 1 131 ? 23.391 14.383 103.856 1.00 47.91 131 VAL A O 1
ATOM 1010 N N . GLU A 1 132 ? 24.832 12.921 102.983 1.00 48.10 132 GLU A N 1
ATOM 1011 C CA . GLU A 1 132 ? 25.915 13.887 102.925 1.00 51.81 132 GLU A CA 1
ATOM 1012 C C . GLU A 1 132 ? 25.502 15.034 102.005 1.00 51.20 132 GLU A C 1
ATOM 1013 O O . GLU A 1 132 ? 25.779 16.214 102.285 1.00 49.56 132 GLU A O 1
ATOM 1019 N N . LYS A 1 133 ? 24.806 14.690 100.922 1.00 52.64 133 LYS A N 1
ATOM 1020 C CA . LYS A 1 133 ? 24.340 15.701 99.976 1.00 51.23 133 LYS A CA 1
ATOM 1021 C C . LYS A 1 133 ? 23.249 16.548 100.633 1.00 49.03 133 LYS A C 1
ATOM 1022 O O . LYS A 1 133 ? 23.273 17.777 100.513 1.00 50.20 133 LYS A O 1
ATOM 1028 N N . ALA A 1 134 ? 22.343 15.894 101.376 1.00 43.86 134 ALA A N 1
ATOM 1029 C CA . ALA A 1 134 ? 21.247 16.572 102.086 1.00 42.46 134 ALA A CA 1
ATOM 1030 C C . ALA A 1 134 ? 21.816 17.612 103.049 1.00 42.75 134 ALA A C 1
ATOM 1031 O O . ALA A 1 134 ? 21.352 18.755 103.098 1.00 42.88 134 ALA A O 1
ATOM 1033 N N . PHE A 1 135 ? 22.853 17.218 103.781 1.00 41.63 135 PHE A N 1
ATOM 1034 C CA . PHE A 1 135 ? 23.520 18.100 104.722 1.00 40.73 135 PHE A CA 1
ATOM 1035 C C . PHE A 1 135 ? 24.235 19.221 104.006 1.00 42.00 135 PHE A C 1
ATOM 1036 O O . PHE A 1 135 ? 24.240 20.358 104.485 1.00 43.46 135 PHE A O 1
ATOM 1044 N N . LYS A 1 136 ? 24.893 18.903 102.897 1.00 40.55 136 LYS A N 1
ATOM 1045 C CA . LYS A 1 136 ? 25.576 19.937 102.135 1.00 42.81 136 LYS A CA 1
ATOM 1046 C C . LYS A 1 136 ? 24.563 21.008 101.706 1.00 43.83 136 LYS A C 1
ATOM 1047 O O . LYS A 1 136 ? 24.865 22.207 101.701 1.00 44.10 136 LYS A O 1
ATOM 1053 N N . ILE A 1 137 ? 23.347 20.575 101.380 1.00 42.76 137 ILE A N 1
ATOM 1054 C CA . ILE A 1 137 ? 22.294 21.498 100.981 1.00 41.15 137 ILE A CA 1
ATOM 1055 C C . ILE A 1 137 ? 21.763 22.228 102.206 1.00 39.60 137 ILE A C 1
ATOM 1056 O O . ILE A 1 137 ? 21.694 23.459 102.207 1.00 42.15 137 ILE A O 1
ATOM 1061 N N . LEU A 1 138 ? 21.424 21.488 103.261 1.00 38.70 138 LEU A N 1
ATOM 1062 C CA . LEU A 1 138 ? 20.946 22.126 104.491 1.00 38.69 138 LEU A CA 1
ATOM 1063 C C . LEU A 1 138 ? 21.990 23.148 104.894 1.00 38.81 138 LEU A C 1
ATOM 1064 O O . LEU A 1 138 ? 21.669 24.204 105.415 1.00 40.45 138 LEU A O 1
ATOM 1069 N N . GLU A 1 139 ? 23.243 22.852 104.593 1.00 42.14 139 GLU A N 1
ATOM 1070 C CA . GLU A 1 139 ? 24.318 23.761 104.917 1.00 47.72 139 GLU A CA 1
ATOM 1071 C C . GLU A 1 139 ? 24.196 25.023 104.090 1.00 46.51 139 GLU A C 1
ATOM 1072 O O . GLU A 1 139 ? 24.130 26.112 104.639 1.00 48.34 139 GLU A O 1
ATOM 1078 N N . PHE A 1 140 ? 24.161 24.876 102.771 1.00 47.57 140 PHE A N 1
ATOM 1079 C CA . PHE A 1 140 ? 24.012 26.030 101.895 1.00 46.40 140 PHE A CA 1
ATOM 1080 C C . PHE A 1 140 ? 22.775 26.847 102.290 1.00 43.60 140 PHE A C 1
ATOM 1081 O O . PHE A 1 140 ? 22.799 28.076 102.303 1.00 45.39 140 PHE A O 1
ATOM 1089 N N . LEU A 1 141 ? 21.692 26.177 102.636 1.00 39.76 141 LEU A N 1
ATOM 1090 C CA . LEU A 1 141 ? 20.497 26.908 103.014 1.00 41.56 141 LEU A CA 1
ATOM 1091 C C . LEU A 1 141 ? 20.571 27.465 104.429 1.00 43.09 141 LEU A C 1
ATOM 1092 O O . LEU A 1 141 ? 19.676 28.217 104.843 1.00 45.00 141 LEU A O 1
ATOM 1097 N N . LYS A 1 142 ? 21.623 27.084 105.163 1.00 43.09 142 LYS A N 1
ATOM 1098 C CA . LYS A 1 142 ? 21.840 27.507 106.547 1.00 41.99 142 LYS A CA 1
ATOM 1099 C C . LYS A 1 142 ? 20.728 26.969 107.443 1.00 42.74 142 LYS A C 1
ATOM 1100 O O . LYS A 1 142 ? 20.177 27.688 108.280 1.00 44.61 142 LYS A O 1
ATOM 1106 N N . LEU A 1 143 ? 20.413 25.687 107.270 1.00 43.22 143 LEU A N 1
ATOM 1107 C CA . LEU A 1 143 ? 19.365 25.009 108.026 1.00 37.22 143 LEU A CA 1
ATOM 1108 C C . LEU A 1 143 ? 19.805 23.752 108.754 1.00 34.50 143 LEU A C 1
ATOM 1109 O O . LEU A 1 143 ? 18.983 23.119 109.407 1.00 33.15 143 LEU A O 1
ATOM 1114 N N . SER A 1 144 ? 21.090 23.407 108.704 1.00 34.43 144 SER A N 1
ATOM 1115 C CA . SER A 1 144 ? 21.537 22.160 109.339 1.00 36.17 144 SER A CA 1
ATOM 1116 C C . SER A 1 144 ? 21.101 21.990 110.788 1.00 34.34 144 SER A C 1
ATOM 1117 O O . SER A 1 144 ? 20.857 20.863 111.232 1.00 33.55 144 SER A O 1
ATOM 1120 N N . HIS A 1 145 ? 20.903 23.109 111.487 1.00 33.39 145 HIS A N 1
ATOM 1121 C CA . HIS A 1 145 ? 20.493 23.060 112.885 1.00 31.89 145 HIS A CA 1
ATOM 1122 C C . HIS A 1 145 ? 19.096 22.539 113.088 1.00 33.01 145 HIS A C 1
ATOM 1123 O O . HIS A 1 145 ? 18.694 22.241 114.207 1.00 32.16 145 HIS A O 1
ATOM 1130 N N . LEU A 1 146 ? 18.355 22.435 111.994 1.00 35.6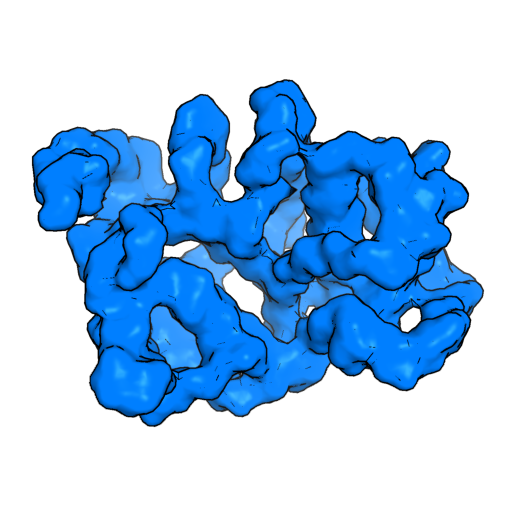9 146 LEU A N 1
ATOM 1131 C CA . LEU A 1 146 ? 16.986 21.969 112.064 1.00 32.85 146 LEU A CA 1
ATOM 1132 C C . LEU A 1 146 ? 16.877 20.662 111.334 1.00 31.91 146 LEU A C 1
ATOM 1133 O O . LEU A 1 146 ? 15.780 20.222 111.035 1.00 32.89 146 LEU A O 1
ATOM 1138 N N . TYR A 1 147 ? 18.003 20.002 111.102 1.00 30.60 147 TYR A N 1
ATOM 1139 C CA . TYR A 1 147 ? 17.961 18.742 110.374 1.00 34.00 147 TYR A CA 1
ATOM 1140 C C . TYR A 1 147 ? 17.127 17.670 111.073 1.00 36.11 147 TYR A C 1
ATOM 1141 O O . TYR A 1 147 ? 16.467 16.861 110.426 1.00 36.94 147 TYR A O 1
ATOM 1150 N N . ASP A 1 148 ? 17.155 17.675 112.398 1.00 42.78 148 ASP A N 1
ATOM 1151 C CA . ASP A 1 148 ? 16.452 16.670 113.158 1.00 43.74 148 ASP A CA 1
ATOM 1152 C C . ASP A 1 148 ? 15.018 17.054 113.471 1.00 45.11 148 ASP A C 1
ATOM 1153 O O . ASP A 1 148 ? 14.241 16.223 113.923 1.00 47.30 148 ASP A O 1
ATOM 1158 N N . ARG A 1 149 ? 14.651 18.291 113.170 1.00 44.93 149 ARG A N 1
ATOM 1159 C CA . ARG A 1 149 ? 13.323 18.807 113.482 1.00 44.82 149 ARG A CA 1
ATOM 1160 C C . ARG A 1 149 ? 12.178 18.329 112.593 1.00 45.07 149 ARG A C 1
ATOM 1161 O O . ARG A 1 149 ? 12.311 18.243 111.374 1.00 40.44 149 ARG A O 1
ATOM 1169 N N . LYS A 1 150 ? 11.047 18.007 113.211 1.00 47.00 150 LYS A N 1
ATOM 1170 C CA . LYS A 1 150 ? 9.888 17.570 112.453 1.00 51.80 150 LYS A CA 1
ATOM 1171 C C . LYS A 1 150 ? 9.440 18.777 111.632 1.00 54.81 150 LYS A C 1
ATOM 1172 O O . LYS A 1 150 ? 9.195 19.856 112.189 1.00 57.67 150 LYS A O 1
ATOM 1178 N N . ALA A 1 151 ? 9.342 18.587 110.313 1.00 54.40 151 ALA A N 1
ATOM 1179 C CA . ALA A 1 151 ? 8.967 19.631 109.354 1.00 49.37 151 ALA A CA 1
ATOM 1180 C C . ALA A 1 151 ? 7.680 20.390 109.672 1.00 48.58 151 ALA A C 1
ATOM 1181 O O . ALA A 1 151 ? 7.577 21.601 109.421 1.00 47.03 151 ALA A O 1
ATOM 1183 N N . GLY A 1 152 ? 6.711 19.682 110.237 1.00 44.90 152 GLY A N 1
ATOM 1184 C CA . GLY A 1 152 ? 5.450 20.303 110.569 1.00 47.14 152 GLY A CA 1
ATOM 1185 C C . GLY A 1 152 ? 5.599 21.348 111.645 1.00 50.50 152 GLY A C 1
ATOM 1186 O O . GLY A 1 152 ? 4.711 22.180 111.821 1.00 54.17 152 GLY A O 1
ATOM 1187 N N . GLU A 1 153 ? 6.724 21.312 112.359 1.00 50.98 153 GLU A N 1
ATOM 1188 C CA . GLU A 1 153 ? 6.998 22.258 113.434 1.00 47.90 153 GLU A CA 1
ATOM 1189 C C . GLU A 1 153 ? 7.699 23.509 112.957 1.00 46.66 153 GLU A C 1
ATOM 1190 O O . GLU A 1 153 ? 8.000 24.388 113.757 1.00 49.14 153 GLU A O 1
ATOM 1196 N N . LEU A 1 154 ? 7.976 23.588 111.662 1.00 46.02 154 LEU A N 1
ATOM 1197 C CA . LEU A 1 154 ? 8.649 24.755 111.102 1.00 46.63 154 LEU A CA 1
ATOM 1198 C C . LEU A 1 154 ? 7.665 25.870 110.712 1.00 46.45 154 LEU A C 1
ATOM 1199 O O . LEU A 1 154 ? 6.454 25.648 110.586 1.00 45.62 154 LEU A O 1
ATOM 1204 N N . SER A 1 155 ? 8.200 27.069 110.518 1.00 47.19 155 SER A N 1
ATOM 1205 C CA . SER A 1 155 ? 7.388 28.199 110.105 1.00 48.78 155 SER A CA 1
ATOM 1206 C C . SER A 1 155 ? 7.127 27.977 108.617 1.00 51.60 155 SER A C 1
ATOM 1207 O O . SER A 1 155 ? 7.798 27.160 107.967 1.00 53.72 155 SER A O 1
ATOM 1210 N N . GLY A 1 156 ? 6.223 28.778 108.068 1.00 51.79 156 GLY A N 1
ATOM 1211 C CA . GLY A 1 156 ? 5.888 28.677 106.663 1.00 48.89 156 GLY A CA 1
ATOM 1212 C C . GLY A 1 156 ? 7.062 28.965 105.753 1.00 46.23 156 GLY A C 1
ATOM 1213 O O . GLY A 1 156 ? 7.258 28.259 104.767 1.00 49.85 156 GLY A O 1
ATOM 1214 N N . GLY A 1 157 ? 7.877 29.946 106.122 1.00 43.91 157 GLY A N 1
ATOM 1215 C CA . GLY A 1 157 ? 9.022 30.331 105.318 1.00 40.32 157 GLY A CA 1
ATOM 1216 C C . GLY A 1 157 ? 10.085 29.277 105.448 1.00 40.27 157 GLY A C 1
ATOM 1217 O O . GLY A 1 157 ? 10.778 28.961 104.485 1.00 39.93 157 GLY A O 1
ATOM 1218 N N . GLN A 1 158 ? 10.206 28.711 106.643 1.00 41.72 158 GLN A N 1
ATOM 1219 C CA . GLN A 1 158 ? 11.180 27.658 106.860 1.00 41.49 158 GLN A CA 1
ATOM 1220 C C . GLN A 1 158 ? 10.817 26.485 105.972 1.00 38.77 158 GLN A C 1
ATOM 1221 O O . GLN A 1 158 ? 11.638 26.034 105.169 1.00 40.11 158 GLN A O 1
ATOM 1227 N N . MET A 1 159 ? 9.554 26.070 106.040 1.00 35.28 159 MET A N 1
ATOM 1228 C CA . MET A 1 159 ? 9.061 24.960 105.231 1.00 35.51 159 MET A CA 1
ATOM 1229 C C . MET A 1 159 ? 9.317 25.175 103.728 1.00 35.75 159 MET A C 1
ATOM 1230 O O . MET A 1 159 ? 9.734 24.267 103.011 1.00 32.71 159 MET A O 1
ATOM 1235 N N . LYS A 1 160 ? 9.103 26.402 103.274 1.00 36.02 160 LYS A N 1
ATOM 1236 C CA . LYS A 1 160 ? 9.326 26.757 101.887 1.00 35.35 160 LYS A CA 1
ATOM 1237 C C . LYS A 1 160 ? 10.787 26.569 101.535 1.00 35.86 160 LYS A C 1
ATOM 1238 O O . LYS A 1 160 ? 11.133 26.148 100.439 1.00 40.96 160 LYS A O 1
ATOM 1244 N N . LEU A 1 161 ? 11.660 26.899 102.467 1.00 35.77 161 LEU A N 1
ATOM 1245 C CA . LEU A 1 161 ? 13.070 26.782 102.188 1.00 34.82 161 LEU A CA 1
ATOM 1246 C C . LEU A 1 161 ? 13.468 25.331 102.080 1.00 32.97 161 LEU A C 1
ATOM 1247 O O . LEU A 1 161 ? 14.309 24.962 101.260 1.00 30.56 161 LEU A O 1
ATOM 1252 N N . VAL A 1 162 ? 12.818 24.498 102.881 1.00 34.20 162 VAL A N 1
ATOM 1253 C CA . VAL A 1 162 ? 13.101 23.065 102.889 1.00 36.53 162 VAL A CA 1
ATOM 1254 C C . VAL A 1 162 ? 12.724 22.452 101.547 1.00 37.42 162 VAL A C 1
ATOM 1255 O O . VAL A 1 162 ? 13.442 21.592 101.021 1.00 35.76 162 VAL A O 1
ATOM 1259 N N . GLU A 1 163 ? 11.595 22.904 101.002 1.00 34.51 163 GLU A N 1
ATOM 1260 C CA . GLU A 1 163 ? 11.113 22.426 99.717 1.00 31.02 163 GLU A CA 1
ATOM 1261 C C . GLU A 1 163 ? 12.134 22.756 98.645 1.00 29.96 163 GLU A C 1
ATOM 1262 O O . GLU A 1 163 ? 12.441 21.939 97.777 1.00 29.64 163 GLU A O 1
ATOM 1268 N N . ILE A 1 164 ? 12.701 23.947 98.725 1.00 31.85 164 ILE A N 1
ATOM 1269 C CA . ILE A 1 164 ? 13.726 24.327 97.767 1.00 32.69 164 ILE A CA 1
ATOM 1270 C C . ILE A 1 164 ? 14.881 23.346 97.928 1.00 37.05 164 ILE A C 1
ATOM 1271 O O . ILE A 1 164 ? 15.425 22.847 96.938 1.00 41.69 164 ILE A O 1
ATOM 1276 N N . GLY A 1 165 ? 15.195 23.009 99.178 1.00 37.13 165 GLY A N 1
ATOM 1277 C CA . GLY A 1 165 ? 16.276 22.078 99.446 1.00 36.29 165 GLY A CA 1
ATOM 1278 C C . GLY A 1 165 ? 16.010 20.710 98.867 1.00 35.74 165 GLY A C 1
ATOM 1279 O O . GLY A 1 165 ? 16.919 20.058 98.373 1.00 37.00 165 GLY A O 1
ATOM 1280 N N . ARG A 1 166 ? 14.760 20.272 98.939 1.00 37.36 166 ARG A N 1
ATOM 1281 C CA . ARG A 1 166 ? 14.355 18.978 98.399 1.00 41.97 166 ARG A CA 1
ATOM 1282 C C . ARG A 1 166 ? 14.601 18.955 96.862 1.00 46.65 166 ARG A C 1
ATOM 1283 O O . ARG A 1 166 ? 15.023 17.936 96.291 1.00 49.38 166 ARG A O 1
ATOM 1291 N N . ALA A 1 167 ? 14.369 20.092 96.205 1.00 48.39 167 ALA A N 1
ATOM 1292 C CA . ALA A 1 167 ? 14.585 20.214 94.762 1.00 43.41 167 ALA A CA 1
ATOM 1293 C C . ALA A 1 167 ? 16.071 20.189 94.424 1.00 41.44 167 ALA A C 1
ATOM 1294 O O . ALA A 1 167 ? 16.484 19.530 93.478 1.00 44.66 167 ALA A O 1
ATOM 1296 N N . LEU A 1 168 ? 16.886 20.866 95.220 1.00 40.07 168 LEU A N 1
ATOM 1297 C CA . LEU A 1 168 ? 18.317 20.900 94.961 1.00 38.56 168 LEU A CA 1
ATOM 1298 C C . LEU A 1 168 ? 18.948 19.519 95.035 1.00 39.44 168 LEU A C 1
ATOM 1299 O O . LEU A 1 168 ? 20.048 19.290 94.523 1.00 38.69 168 LEU A O 1
ATOM 1304 N N . MET A 1 169 ? 18.230 18.585 95.647 1.00 41.39 169 MET A N 1
ATOM 1305 C CA . MET A 1 169 ? 18.717 17.221 95.786 1.00 43.57 169 MET A CA 1
ATOM 1306 C C . MET A 1 169 ? 18.891 16.586 94.426 1.00 45.79 169 MET A C 1
ATOM 1307 O O . MET A 1 169 ? 19.528 15.543 94.304 1.00 47.82 169 MET A O 1
ATOM 1312 N N . THR A 1 170 ? 18.303 17.204 93.403 1.00 49.19 170 THR A N 1
ATOM 1313 C CA . THR A 1 170 ? 18.383 16.680 92.047 1.00 47.43 170 THR A CA 1
ATOM 1314 C C . THR A 1 170 ? 19.353 17.468 91.178 1.00 51.06 170 THR A C 1
ATOM 1315 O O . THR A 1 170 ? 19.348 17.311 89.965 1.00 55.74 170 THR A O 1
ATOM 1319 N N . ASN A 1 171 ? 20.220 18.262 91.801 1.00 54.55 171 ASN A N 1
ATOM 1320 C CA . ASN A 1 171 ? 21.197 19.097 91.085 1.00 59.05 171 ASN A CA 1
ATOM 1321 C C . ASN A 1 171 ? 20.555 19.687 89.859 1.00 58.76 171 ASN A C 1
ATOM 1322 O O . ASN A 1 171 ? 21.069 19.539 88.761 1.00 59.40 171 ASN A O 1
ATOM 1327 N N . PRO A 1 172 ? 19.404 20.348 90.016 1.00 59.38 172 PRO A N 1
ATOM 1328 C CA . PRO A 1 172 ? 18.743 20.928 88.848 1.00 57.56 172 PRO A CA 1
ATOM 1329 C C . PRO A 1 172 ? 19.492 22.100 88.198 1.00 56.15 172 PRO A C 1
ATOM 1330 O O . PRO A 1 172 ? 20.367 22.711 88.825 1.00 57.08 172 PRO A O 1
ATOM 1334 N N . LYS A 1 173 ? 19.160 22.358 86.929 1.00 54.06 173 LYS A N 1
ATOM 1335 C CA . LYS A 1 173 ? 19.699 23.484 86.163 1.00 48.32 173 LYS A CA 1
ATOM 1336 C C . LYS A 1 173 ? 18.598 24.534 86.192 1.00 46.24 173 LYS A C 1
ATOM 1337 O O . LYS A 1 173 ? 18.840 25.735 86.039 1.00 44.87 173 LYS A O 1
ATOM 1343 N N . MET A 1 174 ? 17.373 24.062 86.366 1.00 44.58 174 MET A N 1
ATOM 1344 C CA . MET A 1 174 ? 16.236 24.946 86.410 1.00 46.71 174 MET A CA 1
ATOM 1345 C C . MET A 1 174 ? 15.231 24.499 87.450 1.00 45.69 174 MET A C 1
ATOM 1346 O O . MET A 1 174 ? 14.861 23.324 87.510 1.00 40.21 174 MET A O 1
ATOM 1351 N N . ILE A 1 175 ? 14.779 25.457 88.250 1.00 45.96 175 ILE A N 1
ATOM 1352 C CA . ILE A 1 175 ? 13.809 25.197 89.299 1.00 46.90 175 ILE A CA 1
ATOM 1353 C C . ILE A 1 175 ? 12.557 25.972 88.958 1.00 45.97 175 ILE A C 1
ATOM 1354 O O . ILE A 1 175 ? 12.604 27.175 88.645 1.00 47.86 175 ILE A O 1
ATOM 1359 N N . VAL A 1 176 ? 11.440 25.265 88.991 1.00 41.15 176 VAL A N 1
ATOM 1360 C CA . VAL A 1 176 ? 10.164 25.863 88.701 1.00 40.66 176 VAL A CA 1
ATOM 1361 C C . VAL A 1 176 ? 9.455 25.864 90.056 1.00 41.35 176 VAL A C 1
ATOM 1362 O O . VAL A 1 176 ? 9.432 24.841 90.741 1.00 39.63 176 VAL A O 1
ATOM 1366 N N . MET A 1 177 ? 8.953 27.028 90.471 1.00 42.73 177 MET A N 1
ATOM 1367 C CA . MET A 1 177 ? 8.281 27.166 91.758 1.00 42.22 177 MET A CA 1
ATOM 1368 C C . MET A 1 177 ? 6.965 27.905 91.673 1.00 41.56 177 MET A C 1
ATOM 1369 O O . MET A 1 177 ? 6.904 29.041 91.190 1.00 39.33 177 MET A O 1
ATOM 1374 N N . ASP A 1 178 ? 5.917 27.258 92.157 1.00 42.71 178 ASP A N 1
ATOM 1375 C CA . ASP A 1 178 ? 4.596 27.860 92.153 1.00 47.22 178 ASP A CA 1
ATOM 1376 C C . ASP A 1 178 ? 4.376 28.532 93.480 1.00 48.22 178 ASP A C 1
ATOM 1377 O O . ASP A 1 178 ? 4.029 27.873 94.461 1.00 49.80 178 ASP A O 1
ATOM 1382 N N . GLN A 1 179 ? 4.536 29.843 93.507 1.00 50.90 179 GLN A N 1
ATOM 1383 C CA . GLN A 1 179 ? 4.334 30.614 94.725 1.00 53.68 179 GLN A CA 1
ATOM 1384 C C . GLN A 1 179 ? 5.265 30.187 95.849 1.00 51.29 179 GLN A C 1
ATOM 1385 O O . GLN A 1 179 ? 4.848 29.495 96.773 1.00 51.48 179 GLN A O 1
ATOM 1391 N N . PRO A 1 180 ? 6.545 30.569 95.765 1.00 48.46 180 PRO A N 1
ATOM 1392 C CA . PRO A 1 180 ? 7.500 30.209 96.812 1.00 50.53 180 PRO A CA 1
ATOM 1393 C C . PRO A 1 180 ? 7.349 30.973 98.139 1.00 52.98 180 PRO A C 1
ATOM 1394 O O . PRO A 1 180 ? 7.674 30.438 99.196 1.00 51.15 180 PRO A O 1
ATOM 1398 N N . ILE A 1 181 ? 6.786 32.178 98.104 1.00 56.84 181 ILE A N 1
ATOM 1399 C CA . ILE A 1 181 ? 6.634 32.964 99.330 1.00 59.35 181 ILE A CA 1
ATOM 1400 C C . ILE A 1 181 ? 5.240 33.451 99.739 1.00 62.46 181 ILE A C 1
ATOM 1401 O O . ILE A 1 181 ? 5.111 34.461 100.437 1.00 63.49 181 ILE A O 1
ATOM 1406 N N . ALA A 1 182 ? 4.191 32.782 99.287 1.00 65.24 182 ALA A N 1
ATOM 1407 C CA . ALA A 1 182 ? 2.853 33.188 99.694 1.00 69.06 182 ALA A CA 1
ATOM 1408 C C . ALA A 1 182 ? 2.699 32.754 101.156 1.00 72.12 182 ALA A C 1
ATOM 1409 O O . ALA A 1 182 ? 3.084 31.634 101.514 1.00 75.11 182 ALA A O 1
ATOM 1411 N N . GLY A 1 183 ? 2.245 33.671 102.013 1.00 73.06 183 GLY A N 1
ATOM 1412 C CA . GLY A 1 183 ? 2.051 33.356 103.423 1.00 72.06 183 GLY A CA 1
ATOM 1413 C C . GLY A 1 183 ? 3.318 33.358 104.262 1.00 69.72 183 GLY A C 1
ATOM 1414 O O . GLY A 1 183 ? 3.319 32.896 105.406 1.00 69.46 183 GLY A O 1
ATOM 1415 N N . VAL A 1 184 ? 4.401 33.865 103.690 1.00 66.47 184 VAL A N 1
ATOM 1416 C CA . VAL A 1 184 ? 5.671 33.940 104.388 1.00 64.72 184 VAL A CA 1
ATOM 1417 C C . VAL A 1 184 ? 5.875 35.398 104.796 1.00 66.09 184 VAL A C 1
ATOM 1418 O O . VAL A 1 184 ? 5.602 36.295 104.003 1.00 67.82 184 VAL A O 1
ATOM 1422 N N . ALA A 1 185 ? 6.258 35.625 106.046 1.00 66.86 185 ALA A N 1
ATOM 1423 C CA . ALA A 1 185 ? 6.499 36.975 106.558 1.00 66.21 185 ALA A CA 1
ATOM 1424 C C . ALA A 1 185 ? 7.647 37.630 105.784 1.00 64.63 185 ALA A C 1
ATOM 1425 O O . ALA A 1 185 ? 8.713 37.025 105.614 1.00 64.22 185 ALA A O 1
ATOM 1427 N N . PRO A 1 186 ? 7.472 38.899 105.357 1.00 65.51 186 PRO A N 1
ATOM 1428 C CA . PRO A 1 186 ? 8.434 39.709 104.587 1.00 64.38 186 PRO A CA 1
ATOM 1429 C C . PRO A 1 186 ? 9.925 39.460 104.780 1.00 62.96 186 PRO A C 1
ATOM 1430 O O . PRO A 1 186 ? 10.660 39.326 103.794 1.00 62.03 186 PRO A O 1
ATOM 1434 N N . GLY A 1 187 ? 10.371 39.399 106.043 1.00 62.41 187 GLY A N 1
ATOM 1435 C CA . GLY A 1 187 ? 11.773 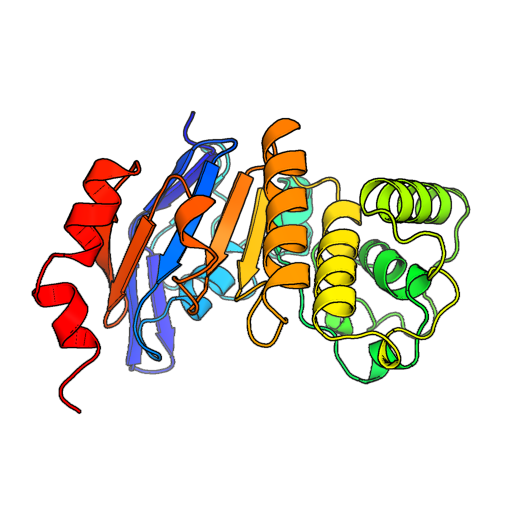39.169 106.340 1.00 62.05 187 GLY A CA 1
ATOM 1436 C C . GLY A 1 187 ? 12.285 37.828 105.852 1.00 62.29 187 GLY A C 1
ATOM 1437 O O . GLY A 1 187 ? 13.343 37.737 105.225 1.00 59.37 187 GLY A O 1
ATOM 1438 N N . LEU A 1 188 ? 11.489 36.794 106.126 1.00 63.11 188 LEU A N 1
ATOM 1439 C CA . LEU A 1 188 ? 11.809 35.430 105.708 1.00 62.98 188 LEU A CA 1
ATOM 1440 C C . LEU A 1 188 ? 11.674 35.323 104.173 1.00 61.39 188 LEU A C 1
ATOM 1441 O O . LEU A 1 188 ? 12.489 34.669 103.504 1.00 59.93 188 LEU A O 1
ATOM 1446 N N . ALA A 1 189 ? 10.701 36.046 103.616 1.00 57.65 189 ALA A N 1
ATOM 1447 C CA . ALA A 1 189 ? 10.429 36.080 102.187 1.00 54.51 189 ALA A CA 1
ATOM 1448 C C . ALA A 1 189 ? 11.633 36.572 101.360 1.00 55.27 189 ALA A C 1
ATOM 1449 O O . ALA A 1 189 ? 12.087 35.912 100.409 1.00 53.42 189 ALA A O 1
ATOM 1451 N N . HIS A 1 190 ? 12.168 37.721 101.754 1.00 55.03 190 HIS A N 1
ATOM 1452 C CA . HIS A 1 190 ? 13.313 38.295 101.064 1.00 52.83 190 HIS A CA 1
ATOM 1453 C C . HIS A 1 190 ? 14.486 37.351 101.223 1.00 50.10 190 HIS A C 1
ATOM 1454 O O . HIS A 1 190 ? 15.325 37.222 100.339 1.00 45.90 190 HIS A O 1
ATOM 1461 N N . ASP A 1 191 ? 14.512 36.669 102.360 1.00 53.34 191 ASP A N 1
ATOM 1462 C CA . ASP A 1 191 ? 15.580 35.735 102.662 1.00 56.80 191 ASP A CA 1
ATOM 1463 C C . ASP A 1 191 ? 15.548 34.544 101.722 1.00 54.71 191 ASP A C 1
ATOM 1464 O O . ASP A 1 191 ? 16.595 34.024 101.293 1.00 53.18 191 ASP A O 1
ATOM 1469 N N . ILE A 1 192 ? 14.337 34.080 101.447 1.00 50.47 192 ILE A N 1
ATOM 1470 C CA . ILE A 1 192 ? 14.158 32.963 100.543 1.00 47.56 192 ILE A CA 1
ATOM 1471 C C . ILE A 1 192 ? 14.682 33.390 99.182 1.00 46.63 192 ILE A C 1
ATOM 1472 O O . ILE A 1 192 ? 15.614 32.797 98.648 1.00 41.78 192 ILE A O 1
ATOM 1477 N N . PHE A 1 193 ? 14.155 34.500 98.686 1.00 53.36 193 PHE A N 1
ATOM 1478 C CA . PHE A 1 193 ? 14.573 35.021 97.384 1.00 58.42 193 PHE A CA 1
ATOM 1479 C C . PHE A 1 193 ? 16.054 35.374 97.365 1.00 58.87 193 PHE A C 1
ATOM 1480 O O . PHE A 1 193 ? 16.728 35.332 96.323 1.00 56.37 193 PHE A O 1
ATOM 1488 N N . ASN A 1 194 ? 16.573 35.682 98.541 1.00 57.83 194 ASN A N 1
ATOM 1489 C CA . ASN A 1 194 ? 17.974 35.981 98.630 1.00 59.57 194 ASN A CA 1
ATOM 1490 C C . ASN A 1 194 ? 18.748 34.729 98.218 1.00 57.44 194 ASN A C 1
ATOM 1491 O O . ASN A 1 194 ? 19.716 34.786 97.438 1.00 53.98 194 ASN A O 1
ATOM 1496 N N . HIS A 1 195 ? 18.308 33.595 98.757 1.00 53.86 195 HIS A N 1
ATOM 1497 C CA . HIS A 1 195 ? 18.932 32.326 98.437 1.00 52.43 195 HIS A CA 1
ATOM 1498 C C . HIS A 1 195 ? 18.771 32.023 96.936 1.00 51.36 195 HIS A C 1
ATOM 1499 O O . HIS A 1 195 ? 19.641 31.384 96.335 1.00 51.00 195 HIS A O 1
ATOM 1506 N N . VAL A 1 196 ? 17.690 32.512 96.323 1.00 46.47 196 VAL A N 1
ATOM 1507 C CA . VAL A 1 196 ? 17.468 32.282 94.898 1.00 43.68 196 VAL A CA 1
ATOM 1508 C C . VAL A 1 196 ? 18.566 32.948 94.101 1.00 46.67 196 VAL A C 1
ATOM 1509 O O . VAL A 1 196 ? 19.123 32.340 93.184 1.00 44.36 196 VAL A O 1
ATOM 1513 N N . LEU A 1 197 ? 18.847 34.210 94.445 1.00 48.84 197 LEU A N 1
ATOM 1514 C CA . LEU A 1 197 ? 19.897 35.001 93.795 1.00 47.48 197 LEU A CA 1
ATOM 1515 C C . LEU A 1 197 ? 21.224 34.291 94.021 1.00 49.64 197 LEU A C 1
ATOM 1516 O O . LEU A 1 197 ? 22.029 34.127 93.104 1.00 48.15 197 LEU A O 1
ATOM 1521 N N . GLU A 1 198 ? 21.396 33.780 95.231 1.00 53.35 198 GLU A N 1
ATOM 1522 C CA . GLU A 1 198 ? 22.584 33.022 95.578 1.00 57.78 198 GLU A CA 1
ATOM 1523 C C . GLU A 1 198 ? 22.726 31.887 94.554 1.00 57.11 198 GLU A C 1
ATOM 1524 O O . GLU A 1 198 ? 23.814 31.620 94.031 1.00 55.35 198 GLU A O 1
ATOM 1530 N N . LEU A 1 199 ? 21.594 31.264 94.238 1.00 58.68 199 LEU A N 1
ATOM 1531 C CA . LEU A 1 199 ? 21.546 30.147 93.302 1.00 60.23 199 LEU A CA 1
ATOM 1532 C C . LEU A 1 199 ? 21.632 30.572 91.857 1.00 60.91 199 LEU A C 1
ATOM 1533 O O . LEU A 1 199 ? 22.225 29.866 91.028 1.00 59.62 199 LEU A O 1
ATOM 1538 N N . LYS A 1 200 ? 21.057 31.734 91.568 1.00 59.45 200 LYS A N 1
ATOM 1539 C CA . LYS A 1 200 ? 21.096 32.297 90.230 1.00 62.05 200 LYS A CA 1
ATOM 1540 C C . LYS A 1 200 ? 22.582 32.418 89.949 1.00 63.42 200 LYS A C 1
ATOM 1541 O O . LYS A 1 200 ? 23.070 32.014 88.888 1.00 63.92 200 LYS A O 1
ATOM 1547 N N . ALA A 1 201 ? 23.294 32.851 90.988 1.00 64.02 201 ALA A N 1
ATOM 1548 C CA . ALA A 1 201 ? 24.728 33.043 90.966 1.00 62.69 201 ALA A CA 1
ATOM 1549 C C . ALA A 1 201 ? 25.478 31.790 90.527 1.00 63.06 201 ALA A C 1
ATOM 1550 O O . ALA A 1 201 ? 26.479 31.890 89.831 1.00 65.33 201 ALA A O 1
ATOM 1552 N N . LYS A 1 202 ? 25.017 30.614 90.933 1.00 61.58 202 LYS A N 1
ATOM 1553 C CA . LYS A 1 202 ? 25.707 29.398 90.532 1.00 62.64 202 LYS A CA 1
ATOM 1554 C C . LYS A 1 202 ? 25.239 28.870 89.179 1.00 64.87 202 LYS A C 1
ATOM 1555 O O . LYS A 1 202 ? 25.649 27.784 88.735 1.00 63.89 202 LYS A O 1
ATOM 1561 N N . GLY A 1 203 ? 24.383 29.652 88.523 1.00 64.00 203 GLY A N 1
ATOM 1562 C CA . GLY A 1 203 ? 23.885 29.281 87.209 1.00 63.79 203 GLY A CA 1
ATOM 1563 C C . GLY A 1 203 ? 22.519 28.614 87.146 1.00 62.92 203 GLY A C 1
ATOM 1564 O O . GLY A 1 203 ? 22.136 28.080 86.107 1.00 64.21 203 GLY A O 1
ATOM 1565 N N . ILE A 1 204 ? 21.757 28.662 88.231 1.00 60.14 204 ILE A N 1
ATOM 1566 C CA . ILE A 1 204 ? 20.441 28.043 88.220 1.00 54.99 204 ILE A CA 1
ATOM 1567 C C . ILE A 1 204 ? 19.336 28.976 87.701 1.00 54.70 204 ILE A C 1
ATOM 1568 O O . ILE A 1 204 ? 19.260 30.156 88.077 1.00 51.46 204 ILE A O 1
ATOM 1573 N N . THR A 1 205 ? 18.526 28.456 86.780 1.00 52.10 205 THR A N 1
ATOM 1574 C CA . THR A 1 205 ? 17.443 29.236 86.204 1.00 49.48 205 THR A CA 1
ATOM 1575 C C . THR A 1 205 ? 16.124 29.008 86.936 1.00 48.28 205 THR A C 1
ATOM 1576 O O . THR A 1 205 ? 15.788 27.872 87.311 1.00 45.63 205 THR A O 1
ATOM 1580 N N . PHE A 1 206 ? 15.361 30.088 87.078 1.00 44.68 206 PHE A N 1
ATOM 1581 C CA . PHE A 1 206 ? 14.105 30.043 87.795 1.00 46.37 206 PHE A CA 1
ATOM 1582 C C . PHE A 1 206 ? 12.889 30.484 87.035 1.00 48.81 206 PHE A C 1
ATOM 1583 O O . PHE A 1 206 ? 12.908 31.486 86.313 1.00 54.25 206 PHE A O 1
ATOM 1591 N N . LEU A 1 207 ? 11.809 29.751 87.255 1.00 46.64 207 LEU A N 1
ATOM 1592 C CA . LEU A 1 207 ? 10.533 30.053 86.648 1.00 44.24 207 LEU A CA 1
ATOM 1593 C C . LEU A 1 207 ? 9.619 30.056 87.862 1.00 42.62 207 LEU A C 1
ATOM 1594 O O . LEU A 1 207 ? 9.442 29.027 88.521 1.00 42.21 207 LEU A O 1
ATOM 1599 N N . ILE A 1 208 ? 9.029 31.207 88.152 1.00 41.24 208 ILE A N 1
ATOM 1600 C CA . ILE A 1 208 ? 8.225 31.357 89.348 1.00 41.60 208 ILE A CA 1
ATOM 1601 C C . ILE A 1 208 ? 6.859 31.957 89.138 1.00 42.94 208 ILE A C 1
ATOM 1602 O O . ILE A 1 208 ? 6.676 32.794 88.263 1.00 44.86 208 ILE A O 1
ATOM 1607 N N . ILE A 1 209 ? 5.912 31.547 89.970 1.00 44.12 209 ILE A N 1
ATOM 1608 C CA . ILE A 1 209 ? 4.560 32.079 89.929 1.00 46.96 209 ILE A CA 1
ATOM 1609 C C . ILE A 1 209 ? 4.409 32.738 91.269 1.00 48.89 209 ILE A C 1
ATOM 1610 O O . ILE A 1 209 ? 4.727 32.121 92.272 1.00 49.29 209 ILE A O 1
ATOM 1615 N N . GLU A 1 210 ? 3.909 33.959 91.323 1.00 52.97 210 GLU A N 1
ATOM 1616 C CA . GLU A 1 210 ? 3.739 34.583 92.626 1.00 60.34 210 GLU A CA 1
ATOM 1617 C C . GLU A 1 210 ? 2.638 35.637 92.550 1.00 67.35 210 GLU A C 1
ATOM 1618 O O . GLU A 1 210 ? 2.165 35.935 91.442 1.00 70.65 210 GLU A O 1
ATOM 1624 N N . HIS A 1 211 ? 2.178 36.135 93.708 1.00 72.99 211 HIS A N 1
ATOM 1625 C CA . HIS A 1 211 ? 1.126 37.169 93.772 1.00 78.54 211 HIS A CA 1
ATOM 1626 C C . HIS A 1 211 ? 1.468 38.402 94.634 1.00 78.87 211 HIS A C 1
ATOM 1627 O O . HIS A 1 211 ? 0.852 39.461 94.487 1.00 80.59 211 HIS A O 1
ATOM 1634 N N . ARG A 1 212 ? 2.415 38.259 95.556 1.00 79.61 212 ARG A N 1
ATOM 1635 C CA . ARG A 1 212 ? 2.821 39.376 96.409 1.00 80.54 212 ARG A CA 1
ATOM 1636 C C . ARG A 1 212 ? 3.948 40.098 95.679 1.00 79.95 212 ARG A C 1
ATOM 1637 O O . ARG A 1 212 ? 5.129 39.779 95.873 1.00 81.57 212 ARG A O 1
ATOM 1645 N N . LEU A 1 213 ? 3.591 41.072 94.850 1.00 78.95 213 LEU A N 1
ATOM 1646 C CA . LEU A 1 213 ? 4.579 41.829 94.073 1.00 77.76 213 LEU A CA 1
ATOM 1647 C C . LEU A 1 213 ? 5.441 42.817 94.882 1.00 75.61 213 LEU A C 1
ATOM 1648 O O . LEU A 1 213 ? 6.582 43.139 94.514 1.00 70.60 213 LEU A O 1
ATOM 1653 N N . ASP A 1 214 ? 4.920 43.204 96.039 1.00 74.83 214 ASP A N 1
ATOM 1654 C CA . ASP A 1 214 ? 5.600 44.127 96.931 1.00 74.51 214 ASP A CA 1
ATOM 1655 C C . ASP A 1 214 ? 6.936 43.621 97.481 1.00 72.25 214 ASP A C 1
ATOM 1656 O O . ASP A 1 214 ? 7.625 44.346 98.196 1.00 76.29 214 ASP A O 1
ATOM 1661 N N . ILE A 1 215 ? 7.302 42.383 97.173 1.00 68.57 215 ILE A N 1
ATOM 1662 C CA . ILE A 1 215 ? 8.560 41.824 97.676 1.00 64.52 215 ILE A CA 1
ATOM 1663 C C . ILE A 1 215 ? 9.392 41.316 96.519 1.00 61.71 215 ILE A C 1
ATOM 1664 O O . ILE A 1 215 ? 10.557 41.684 96.309 1.00 57.30 215 ILE A O 1
ATOM 1669 N N . VAL A 1 216 ? 8.719 40.462 95.772 1.00 61.89 216 VAL A N 1
ATOM 1670 C CA . VAL A 1 216 ? 9.263 39.761 94.647 1.00 63.04 216 VAL A CA 1
ATOM 1671 C C . VAL A 1 216 ? 9.892 40.632 93.556 1.00 63.04 216 VAL A C 1
ATOM 1672 O O . VAL A 1 216 ? 11.060 40.436 93.217 1.00 63.95 216 VAL A O 1
ATOM 1676 N N . LEU A 1 217 ? 9.166 41.646 93.088 1.00 61.95 217 LEU A N 1
ATOM 1677 C CA . LEU A 1 217 ? 9.629 42.520 92.000 1.00 60.27 217 LEU A CA 1
ATOM 1678 C C . LEU A 1 217 ? 11.100 42.909 91.942 1.00 57.50 217 LEU A C 1
ATOM 1679 O O . LEU A 1 217 ? 11.668 43.048 90.865 1.00 54.86 217 LEU A O 1
ATOM 1684 N N . ASN A 1 218 ? 11.732 43.071 93.088 1.00 58.46 218 ASN A N 1
ATOM 1685 C CA . ASN A 1 218 ? 13.129 43.452 93.077 1.00 59.22 218 ASN A CA 1
ATOM 1686 C C . ASN A 1 218 ? 14.076 42.307 92.745 1.00 59.86 218 ASN A C 1
ATOM 1687 O O . ASN A 1 218 ? 15.270 42.532 92.518 1.00 57.63 218 ASN A O 1
ATOM 1692 N N . TYR A 1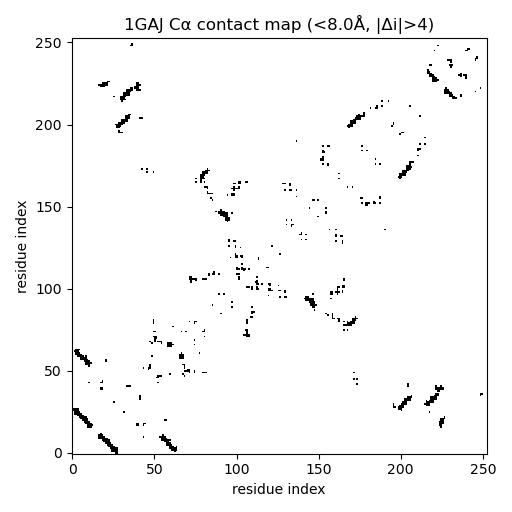 219 ? 13.528 41.099 92.629 1.00 58.80 219 TYR A N 1
ATOM 1693 C CA . TYR A 1 219 ? 14.321 39.897 92.370 1.00 58.88 219 TYR A CA 1
ATOM 1694 C C . TYR A 1 219 ? 14.257 39.302 90.968 1.00 60.95 219 TYR A C 1
ATOM 1695 O O . TYR A 1 219 ? 15.187 38.606 90.527 1.00 60.68 219 TYR A O 1
ATOM 1704 N N . ILE A 1 220 ? 13.150 39.556 90.282 1.00 62.31 220 ILE A N 1
ATOM 1705 C CA . ILE A 1 220 ? 12.924 39.025 88.944 1.00 63.56 220 ILE A CA 1
ATOM 1706 C C . ILE A 1 220 ? 13.562 39.850 87.831 1.00 64.17 220 ILE A C 1
ATOM 1707 O O . ILE A 1 220 ? 13.655 41.070 87.927 1.00 65.10 220 ILE A O 1
ATOM 1712 N N . ASP A 1 221 ? 14.018 39.185 86.778 1.00 66.37 221 ASP A N 1
ATOM 1713 C CA . ASP A 1 221 ? 14.607 39.888 85.646 1.00 67.94 221 ASP A CA 1
ATOM 1714 C C . ASP A 1 221 ? 13.942 39.482 84.321 1.00 70.17 221 ASP A C 1
ATOM 1715 O O . ASP A 1 221 ? 14.560 39.567 83.248 1.00 73.22 221 ASP A O 1
ATOM 1720 N N . HIS A 1 222 ? 12.662 39.099 84.412 1.00 68.86 222 HIS A N 1
ATOM 1721 C CA . HIS A 1 222 ? 11.854 38.658 83.271 1.00 65.15 222 HIS A CA 1
ATOM 1722 C C . HIS A 1 222 ? 10.443 38.417 83.789 1.00 62.71 222 HIS A C 1
ATOM 1723 O O . HIS A 1 222 ? 10.221 37.518 84.598 1.00 65.49 222 HIS A O 1
ATOM 1730 N N . LEU A 1 223 ? 9.507 39.258 83.367 1.00 59.63 223 LEU A N 1
ATOM 1731 C CA . LEU A 1 223 ? 8.107 39.136 83.778 1.00 55.83 223 LEU A CA 1
ATOM 1732 C C . LEU A 1 223 ? 7.185 38.728 82.599 1.00 56.60 223 LEU A C 1
ATOM 1733 O O . LEU A 1 223 ? 7.512 38.937 81.432 1.00 57.98 223 LEU A O 1
ATOM 1738 N N . TYR A 1 224 ? 6.079 38.062 82.905 1.00 53.27 224 TYR A N 1
ATOM 1739 C CA . TYR A 1 224 ? 5.100 37.652 81.905 1.00 46.05 224 TYR A CA 1
ATOM 1740 C C . TYR A 1 224 ? 3.795 37.814 82.657 1.00 46.40 224 TYR A C 1
ATOM 1741 O O . TYR A 1 224 ? 3.732 37.602 83.871 1.00 48.69 224 TYR A O 1
ATOM 1750 N N . VAL A 1 225 ? 2.751 38.207 81.963 1.00 46.12 225 VAL A N 1
ATOM 1751 C CA . VAL A 1 225 ? 1.471 38.370 82.620 1.00 47.66 225 VAL A CA 1
ATOM 1752 C C . VAL A 1 225 ? 0.569 37.437 81.815 1.00 50.58 225 VAL A C 1
ATOM 1753 O O . VAL A 1 225 ? 0.798 37.240 80.616 1.00 53.31 225 VAL A O 1
ATOM 1757 N N . MET A 1 226 ? -0.378 36.788 82.479 1.00 51.80 226 MET A N 1
ATOM 1758 C CA . MET A 1 226 ? -1.254 35.842 81.799 1.00 57.76 226 MET A CA 1
ATOM 1759 C C . MET A 1 226 ? -2.704 36.088 82.118 1.00 60.75 226 MET A C 1
ATOM 1760 O O . MET A 1 226 ? -3.049 36.392 83.258 1.00 64.20 226 MET A O 1
ATOM 1765 N N . PHE A 1 227 ? -3.560 35.920 81.119 1.00 62.29 227 PHE A N 1
ATOM 1766 C CA . PHE A 1 227 ? -4.991 36.103 81.315 1.00 62.31 227 PHE A CA 1
ATOM 1767 C C . PHE A 1 227 ? -5.713 35.145 80.382 1.00 62.51 227 PHE A C 1
ATOM 1768 O O . PHE A 1 227 ? -5.341 35.010 79.207 1.00 64.45 227 PHE A O 1
ATOM 1776 N N . ASN A 1 228 ? -6.687 34.426 80.925 1.00 60.39 228 ASN A N 1
ATOM 1777 C CA . ASN A 1 228 ? -7.452 33.472 80.143 1.00 65.53 228 ASN A CA 1
ATOM 1778 C C . ASN A 1 228 ? -6.567 32.526 79.324 1.00 65.63 228 ASN A C 1
ATOM 1779 O O . ASN A 1 228 ? -6.786 32.348 78.127 1.00 69.77 228 ASN A O 1
ATOM 1784 N N . GLY A 1 229 ? -5.511 32.002 79.927 1.00 62.87 229 GLY A N 1
ATOM 1785 C CA . GLY A 1 229 ? -4.657 31.081 79.203 1.00 59.14 229 GLY A CA 1
ATOM 1786 C C . GLY A 1 229 ? -3.647 31.607 78.196 1.00 57.28 229 GLY A C 1
ATOM 1787 O O . GLY A 1 229 ? -2.972 30.818 77.532 1.00 57.26 229 GLY A O 1
ATOM 1788 N N . GLN A 1 230 ? -3.522 32.908 78.028 1.00 55.50 230 GLN A N 1
ATOM 1789 C CA . GLN A 1 230 ? -2.513 33.356 77.088 1.00 57.97 230 GLN A CA 1
ATOM 1790 C C . GLN A 1 230 ? -1.699 34.500 77.627 1.00 55.72 230 GLN A C 1
ATOM 1791 O O . GLN A 1 230 ? -2.139 35.243 78.523 1.00 49.73 230 GLN A O 1
ATOM 1797 N N . ILE A 1 231 ? -0.481 34.593 77.113 1.00 53.83 231 ILE A N 1
ATOM 1798 C CA . ILE A 1 231 ? 0.438 35.637 77.507 1.00 54.77 231 ILE A CA 1
ATOM 1799 C C . ILE A 1 231 ? -0.104 36.965 77.000 1.00 57.64 231 ILE A C 1
ATOM 1800 O O . ILE A 1 231 ? -0.164 37.205 75.799 1.00 61.32 231 ILE A O 1
ATOM 1805 N N . ILE A 1 232 ? -0.510 37.825 77.922 1.00 60.76 232 ILE A N 1
ATOM 1806 C CA . ILE A 1 232 ? -1.044 39.128 77.545 1.00 59.77 232 ILE A CA 1
ATOM 1807 C C . ILE A 1 232 ? -0.075 40.279 77.818 1.00 60.14 232 ILE A C 1
ATOM 1808 O O . ILE A 1 232 ? -0.453 41.435 77.680 1.00 60.77 232 ILE A O 1
ATOM 1813 N N . ALA A 1 233 ? 1.156 39.966 78.223 1.00 63.87 233 ALA A N 1
ATOM 1814 C CA . ALA A 1 233 ? 2.181 40.985 78.513 1.00 65.67 233 ALA A CA 1
ATOM 1815 C C . ALA A 1 233 ? 3.530 40.389 78.911 1.00 66.93 233 ALA A C 1
ATOM 1816 O O . ALA A 1 233 ? 3.599 39.377 79.614 1.00 71.39 233 ALA A O 1
ATOM 1818 N N . GLU A 1 234 ? 4.596 41.022 78.441 1.00 65.96 234 GLU A N 1
ATOM 1819 C CA . GLU A 1 234 ? 5.949 40.589 78.736 1.00 68.17 234 GLU A CA 1
ATOM 1820 C C . GLU A 1 234 ? 6.724 41.866 79.090 1.00 72.87 234 GLU A C 1
ATOM 1821 O O . GLU A 1 234 ? 6.213 42.978 78.915 1.00 76.20 234 GLU A O 1
ATOM 1827 N N . GLY A 1 235 ? 7.910 41.702 79.664 1.00 73.13 235 GLY A N 1
ATOM 1828 C CA . GLY A 1 235 ? 8.718 42.836 80.047 1.00 72.43 235 GLY A CA 1
ATOM 1829 C C . GLY A 1 235 ? 10.008 42.316 80.626 1.00 72.48 235 GLY A C 1
ATOM 1830 O O . GLY A 1 235 ? 10.012 41.703 81.689 1.00 72.70 235 GLY A O 1
ATOM 1831 N N . ARG A 1 236 ? 11.089 42.466 79.878 1.00 75.23 236 ARG A N 1
ATOM 1832 C CA . ARG A 1 236 ? 12.381 42.009 80.340 1.00 78.79 236 ARG A CA 1
ATOM 1833 C C . ARG A 1 236 ? 13.156 43.201 80.881 1.00 80.71 236 ARG A C 1
ATOM 1834 O O . ARG A 1 236 ? 13.375 44.195 80.189 1.00 82.51 236 ARG A O 1
ATOM 1842 N N . GLY A 1 237 ? 13.484 43.137 82.162 1.00 81.16 237 GLY A N 1
ATOM 1843 C CA . GLY A 1 237 ? 14.205 44.228 82.767 1.00 77.15 237 GLY A CA 1
ATOM 1844 C C . GLY A 1 237 ? 13.305 45.196 83.511 1.00 75.57 237 GLY A C 1
ATOM 1845 O O . GLY A 1 237 ? 12.140 45.413 83.160 1.00 68.90 237 GLY A O 1
ATOM 1846 N N . GLU A 1 238 ? 13.911 45.774 84.541 1.00 78.55 238 GLU A N 1
ATOM 1847 C CA . GLU A 1 238 ? 13.362 46.761 85.479 1.00 79.18 238 GLU A CA 1
ATOM 1848 C C . GLU A 1 238 ? 12.443 47.828 84.889 1.00 77.05 238 GLU A C 1
ATOM 1849 O O . GLU A 1 238 ? 11.323 48.035 85.348 1.00 70.21 238 GLU A O 1
ATOM 1855 N N . GLU A 1 239 ? 12.959 48.510 83.878 1.00 78.50 239 GLU A N 1
ATOM 1856 C CA . GLU A 1 239 ? 12.256 49.559 83.173 1.00 81.11 239 GLU A CA 1
ATOM 1857 C C . GLU A 1 239 ? 10.975 49.061 82.486 1.00 80.35 239 GLU A C 1
ATOM 1858 O O . GLU A 1 239 ? 9.888 49.608 82.718 1.00 77.73 239 GLU A O 1
ATOM 1864 N N . GLU A 1 240 ? 11.118 48.045 81.625 1.00 79.36 240 GLU A N 1
ATOM 1865 C CA . GLU A 1 240 ? 9.988 47.441 80.894 1.00 75.29 240 GLU A CA 1
ATOM 1866 C C . GLU A 1 240 ? 8.923 46.967 81.883 1.00 72.98 240 GLU A C 1
ATOM 1867 O O . GLU A 1 240 ? 7.724 47.199 81.694 1.00 68.55 240 GLU A O 1
ATOM 1873 N N . ILE A 1 241 ? 9.398 46.368 82.972 1.00 70.68 241 ILE A N 1
ATOM 1874 C CA . ILE A 1 241 ? 8.556 45.844 84.037 1.00 67.92 241 ILE A CA 1
ATOM 1875 C C . ILE A 1 241 ? 7.704 46.930 84.691 1.00 67.19 241 ILE A C 1
ATOM 1876 O O . ILE A 1 241 ? 6.502 46.731 84.924 1.00 63.05 241 ILE A O 1
ATOM 1881 N N . LYS A 1 242 ? 8.333 48.065 84.997 1.00 67.91 242 LYS A N 1
ATOM 1882 C CA . LYS A 1 242 ? 7.633 49.185 85.618 1.00 70.59 242 LYS A CA 1
ATOM 1883 C C . LYS A 1 242 ? 6.495 49.593 84.680 1.00 72.96 242 LYS A C 1
ATOM 1884 O O . LYS A 1 242 ? 5.367 49.832 85.116 1.00 69.32 242 LYS A O 1
ATOM 1890 N N . ASN A 1 243 ? 6.790 49.573 83.379 1.00 76.30 243 ASN A N 1
ATOM 1891 C CA . ASN A 1 243 ? 5.830 49.911 82.312 1.00 76.69 243 ASN A CA 1
ATOM 1892 C C . ASN A 1 243 ? 4.674 48.933 82.278 1.00 75.45 243 ASN A C 1
ATOM 1893 O O . ASN A 1 243 ? 3.500 49.316 82.184 1.00 71.07 243 ASN A O 1
ATOM 1898 N N . VAL A 1 244 ? 5.055 47.660 82.245 1.00 75.09 244 VAL A N 1
ATOM 1899 C CA . VAL A 1 244 ? 4.140 46.539 82.221 1.00 75.14 244 VAL A CA 1
ATOM 1900 C C . VAL A 1 244 ? 3.161 46.678 83.384 1.00 77.82 244 VAL A C 1
ATOM 1901 O O . VAL A 1 244 ? 1.949 46.552 83.199 1.00 79.64 244 VAL A O 1
ATOM 1905 N N . LEU A 1 245 ? 3.686 46.976 84.573 1.00 78.53 245 LEU A N 1
ATOM 1906 C CA . LEU A 1 245 ? 2.856 47.136 85.766 1.00 79.47 245 LEU A CA 1
ATOM 1907 C C . LEU A 1 245 ? 1.972 48.396 85.700 1.00 80.34 245 LEU A C 1
ATOM 1908 O O . LEU A 1 245 ? 0.868 48.430 86.268 1.00 77.29 245 LEU A O 1
ATOM 1913 N N . SER A 1 246 ? 2.473 49.414 84.997 1.00 83.96 246 SER A N 1
ATOM 1914 C CA . SER A 1 246 ? 1.779 50.696 84.800 1.00 85.84 246 SER A CA 1
ATOM 1915 C C . SER A 1 246 ? 0.586 50.541 83.853 1.00 86.18 246 SER A C 1
ATOM 1916 O O . SER A 1 246 ? -0.496 51.104 84.088 1.00 88.38 246 SER A O 1
ATOM 1919 N N . ASP A 1 247 ? 0.815 49.807 82.767 1.00 81.98 247 ASP A N 1
ATOM 1920 C CA . ASP A 1 247 ? -0.193 49.538 81.749 1.00 75.15 247 ASP A CA 1
ATOM 1921 C C . ASP A 1 247 ? -1.573 49.247 82.345 1.00 71.86 247 ASP A C 1
ATOM 1922 O O . ASP A 1 247 ? -1.757 48.265 83.064 1.00 71.42 247 ASP A O 1
ATOM 1927 N N . PRO A 1 248 ? -2.571 50.064 81.984 1.00 70.50 248 PRO A N 1
ATOM 1928 C CA . PRO A 1 248 ? -3.964 49.953 82.444 1.00 69.12 248 PRO A CA 1
ATOM 1929 C C . PRO A 1 248 ? -4.670 48.638 82.114 1.00 67.94 248 PRO A C 1
ATOM 1930 O O . PRO A 1 248 ? -5.594 48.236 82.813 1.00 66.23 248 PRO A O 1
ATOM 1934 N N . LYS A 1 249 ? -4.263 47.965 81.047 1.00 70.14 249 LYS A N 1
ATOM 1935 C CA . LYS A 1 249 ? -4.930 46.715 80.720 1.00 73.04 249 LYS A CA 1
ATOM 1936 C C . LYS A 1 249 ? -4.649 45.669 81.797 1.00 73.31 249 LYS A C 1
ATOM 1937 O O . LYS A 1 249 ? -5.521 44.858 82.127 1.00 77.76 249 LYS A O 1
ATOM 1943 N N . VAL A 1 250 ? -3.455 45.745 82.385 1.00 69.20 250 VAL A N 1
ATOM 1944 C CA . VAL A 1 250 ? -3.028 44.843 83.456 1.00 64.48 250 VAL A CA 1
ATOM 1945 C C . VAL A 1 250 ? -3.873 45.083 84.703 1.00 66.22 250 VAL A C 1
ATOM 1946 O O . VAL A 1 250 ? -4.506 44.174 85.226 1.00 68.32 250 VAL A O 1
ATOM 1950 N N . VAL A 1 251 ? -3.877 46.319 85.177 1.00 68.27 251 VAL A N 1
ATOM 1951 C CA . VAL A 1 251 ? -4.650 46.690 86.357 1.00 73.13 251 VAL A CA 1
ATOM 1952 C C . VAL A 1 251 ? -6.107 46.257 86.233 1.00 76.99 251 VAL A C 1
ATOM 1953 O O . VAL A 1 251 ? -6.713 45.762 87.193 1.00 77.79 251 VAL A O 1
ATOM 1957 N N . GLU A 1 252 ? -6.651 46.427 85.034 1.00 80.31 252 GLU A N 1
ATOM 1958 C CA . GLU A 1 252 ? -8.038 46.101 84.776 1.00 83.16 252 GLU A CA 1
ATOM 1959 C C . GLU A 1 252 ? -8.413 44.647 84.919 1.00 80.95 252 GLU A C 1
ATOM 1960 O O . GLU A 1 252 ? -9.533 44.342 85.315 1.00 82.60 252 GLU A O 1
ATOM 1966 N N . ILE A 1 253 ? -7.505 43.744 84.573 1.00 77.61 253 ILE A N 1
ATOM 1967 C CA . ILE A 1 253 ? -7.822 42.329 84.696 1.00 74.71 253 ILE A CA 1
ATOM 1968 C C . ILE A 1 253 ? -8.075 41.994 86.171 1.00 75.56 253 ILE A C 1
ATOM 1969 O O . ILE A 1 253 ? -8.767 41.027 86.487 1.00 73.59 253 ILE A O 1
ATOM 1974 N N . TYR A 1 254 ? -7.563 42.845 87.060 1.00 77.68 254 TYR A N 1
ATOM 1975 C CA . TYR A 1 254 ? -7.719 42.673 88.499 1.00 79.41 254 TYR A CA 1
ATOM 1976 C C . TYR A 1 254 ? -8.941 43.384 89.084 1.00 83.56 254 TYR A C 1
ATOM 1977 O O . TYR A 1 254 ? -9.225 43.252 90.280 1.00 85.41 254 TYR A O 1
ATOM 1986 N N . ILE A 1 255 ? -9.643 44.154 88.252 1.00 87.74 255 ILE A N 1
ATOM 1987 C CA . ILE A 1 255 ? -10.844 44.870 88.679 1.00 91.18 255 ILE A CA 1
ATOM 1988 C C . ILE A 1 255 ? -11.968 44.579 87.688 1.00 96.53 255 ILE A C 1
ATOM 1989 O O . ILE A 1 255 ? -11.750 44.434 86.484 1.00 95.89 255 ILE A O 1
ATOM 1994 N N . GLY A 1 256 ? -13.188 44.557 88.201 1.00 103.37 256 GLY A N 1
ATOM 1995 C CA . GLY A 1 256 ? -14.326 44.198 87.379 1.00 111.50 256 GLY A CA 1
ATOM 1996 C C . GLY A 1 256 ? -14.461 42.720 87.729 1.00 117.72 256 GLY A C 1
ATOM 1997 O O . GLY A 1 256 ? -13.435 42.048 87.912 1.00 119.40 256 GLY A O 1
ATOM 1998 N N . GLU A 1 257 ? -15.686 42.226 87.919 1.00 121.97 257 GLU A N 1
ATOM 1999 C CA . GLU A 1 257 ? -15.890 40.821 88.290 1.00 124.60 257 GLU A CA 1
ATOM 2000 C C . GLU A 1 257 ? -16.162 39.947 87.066 1.00 125.52 257 GLU A C 1
ATOM 2001 O O . GLU A 1 257 ? -16.905 40.409 86.163 1.00 126.46 257 GLU A O 1
#

Nearest PDB structures (foldseek):
  1gaj-assembly1_A  TM=1.004E+00  e=2.714E-54  Methanocaldococcus jannaschii
  1g6h-assembly1_A  TM=9.733E-01  e=2.077E-46  Methanocaldococcus jannaschii
  1g9x-assembly3_C  TM=9.753E-01  e=2.593E-45  Methanocaldococcus jannaschii
  4yms-assembly1_J  TM=8.087E-01  e=1.844E-20  Caldanaerobacter subterraneus subsp. tengcongensis MB4
  2olj-assembly1_A  TM=8.098E-01  e=1.810E-19  Geobacillus stearothermophilus

CATH classification: 3.40.50.300

Organism: Methanocaldococcus jannaschii (strain ATCC 43067 / DSM 2661 / JAL-1 / JCM 10045 / NBRC 100440) (NCBI:txid243232)

Radius of gyration: 17.96 Å; Cα contacts (8 Å, |Δi|>4): 510; chains: 1; bounding box: 42×47×42 Å

B-factor: mean 60.76, std 22.06, range [23.26, 200.0]

Foldseek 3Di:
DWFKWWAQFWDDDDPATQAGGAIDTFDWLFAEEEEEPPSQNLVVVLCQQLQVDAGPDTFMAGNRHTCHNPHQLVCLVVQEAEQDQDDPVQLQDFLLLLLQLCPQRPRDDSVVSCVVPPPSPPDPVLSVLLCVLCVLLVNNVRRRPRNNPDDLLVNLLSSVSSNCSSVGLEYEYEASDDRHPLVSRLSSLVSVNVVSVVGHHYYYYHDPCVRCVVRGQKYFYGHSNYTPDIAGGDVSVVVRVVDPVRVPSVDDD